Protein AF-0000000069919439 (afdb_homodimer)

Foldseek 3Di:
DPPPPDPPPPDPPVCVVVVVPPVPCPPVCCVPVVVVLVVVLVVVLVVLVVVLVVLVVCVVVVPFKDWDWDDPDPPDTDIDMDRGPQWDWDDPDPPDIDTHGSVRVSVVSVVVSVVSVVVSVVVVVVVVVVVVVVVVVVVVVCVVSVNPDPPPD/DPPPPDPPPPPPPVCVVVVVPPVPCPPVCCVPVVVVLVVVLVVVLVVLVVVLVVLVVCVVVVPFKDWDWDDPDPPDTDIDMDNGPQWDWDDPDPPDIDTHGSVRVSVVSVVVSVVSVVVSVVVVVVVVVVVVVVVVVVVVVCVVSVNPDDPPD

Nearest PDB structures (foldseek):
  2zdi-assembly1_C-2  TM=7.471E-01  e=2.772E-05  Pyrococcus horikoshii
  6nr8-assembly1_5  TM=7.816E-01  e=2.707E-04  Homo sapiens
  1fxk-assembly1_C-2  TM=7.294E-01  e=2.101E-04  Methanothermobacter thermautotrophicus
  7wu7-assembly1_3  TM=5.885E-01  e=9.228E-05  Homo sapiens
  6vy1-assembly1_C  TM=6.924E-01  e=1.697E-03  Methanocaldococcus jannaschii DSM 2661

Structure (mmCIF, N/CA/C/O backbone):
data_AF-0000000069919439-model_v1
#
loop_
_entity.id
_entity.type
_entity.pdbx_description
1 polymer 'Uncharacterized protein'
#
loop_
_atom_site.group_PDB
_atom_site.id
_atom_site.type_symbol
_atom_site.label_atom_id
_atom_site.label_alt_id
_atom_site.label_comp_id
_atom_site.label_asym_id
_atom_site.label_entity_id
_atom_site.label_seq_id
_atom_site.pdbx_PDB_ins_code
_atom_site.Cartn_x
_atom_site.Cartn_y
_atom_site.Cartn_z
_atom_site.occupancy
_atom_site.B_iso_or_equiv
_atom_site.auth_seq_id
_atom_site.auth_comp_id
_atom_site.auth_asym_id
_atom_site.auth_atom_id
_atom_site.pdbx_PDB_model_num
ATOM 1 N N . MET A 1 1 ? -21.625 69.688 -5.125 1 25.48 1 MET A N 1
ATOM 2 C CA . MET A 1 1 ? -20.172 69.812 -5.316 1 25.48 1 MET A CA 1
ATOM 3 C C . MET A 1 1 ? -19.438 69.375 -4.055 1 25.48 1 MET A C 1
ATOM 5 O O . MET A 1 1 ? -19.156 70.188 -3.18 1 25.48 1 MET A O 1
ATOM 9 N N . HIS A 1 2 ? -19.969 68.25 -3.395 1 26.73 2 HIS A N 1
ATOM 10 C CA . HIS A 1 2 ? -19.625 67.688 -2.102 1 26.73 2 HIS A CA 1
ATOM 11 C C . HIS A 1 2 ? -18.172 67.25 -2.07 1 26.73 2 HIS A C 1
ATOM 13 O O . HIS A 1 2 ? -17.703 66.562 -3.006 1 26.73 2 HIS A O 1
ATOM 19 N N . SER A 1 3 ? -17.281 68.062 -1.412 1 24.12 3 SER A N 1
ATOM 20 C C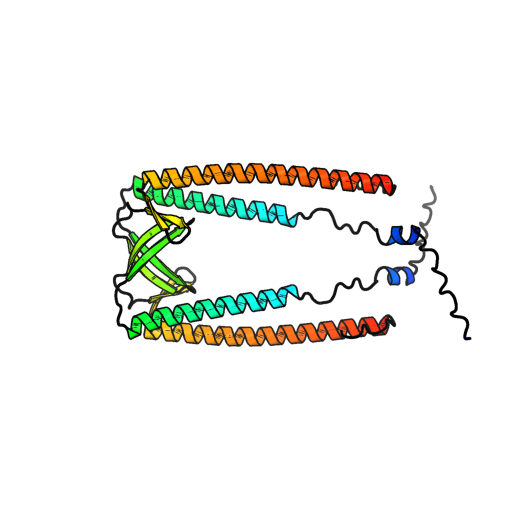A . SER A 1 3 ? -15.844 67.875 -1.26 1 24.12 3 SER A CA 1
ATOM 21 C C . SER A 1 3 ? -15.461 66.5 -0.756 1 24.12 3 SER A C 1
ATOM 23 O O . SER A 1 3 ? -16.062 66 0.196 1 24.12 3 SER A O 1
ATOM 25 N N . CYS A 1 4 ? -15.023 65.562 -1.647 1 26.45 4 CYS A N 1
ATOM 26 C CA . CYS A 1 4 ? -14.5 64.25 -1.452 1 26.45 4 CYS A CA 1
ATOM 27 C C . CYS A 1 4 ? -13.344 64.25 -0.459 1 26.45 4 CYS A C 1
ATOM 29 O O . CYS A 1 4 ? -12.336 64.938 -0.677 1 26.45 4 CYS A O 1
ATOM 31 N N . SER A 1 5 ? -13.688 64.312 0.857 1 24.77 5 SER A N 1
ATOM 32 C CA . SER A 1 5 ? -12.734 64.312 1.965 1 24.77 5 SER A CA 1
ATOM 33 C C . SER A 1 5 ? -11.625 63.281 1.752 1 24.77 5 SER A C 1
ATOM 35 O O . SER A 1 5 ? -11.891 62.156 1.379 1 24.77 5 SER A O 1
ATOM 37 N N . ALA A 1 6 ? -10.398 63.781 1.489 1 25.7 6 ALA A N 1
ATOM 38 C CA . ALA A 1 6 ? -9.117 63.094 1.309 1 25.7 6 ALA A CA 1
ATOM 39 C C . ALA A 1 6 ? -8.812 62.156 2.479 1 25.7 6 ALA A C 1
ATOM 41 O O . ALA A 1 6 ? -8.867 62.594 3.641 1 25.7 6 ALA A O 1
ATOM 42 N N . LEU A 1 7 ? -9.234 60.875 2.455 1 26.89 7 LEU A N 1
ATOM 43 C CA . LEU A 1 7 ? -8.852 59.812 3.375 1 26.89 7 LEU A CA 1
ATOM 44 C C . LEU A 1 7 ? -7.348 59.781 3.604 1 26.89 7 LEU A C 1
ATOM 46 O O . LEU A 1 7 ? -6.57 59.625 2.66 1 26.89 7 LEU A O 1
ATOM 50 N N . THR A 1 8 ? -6.855 60.719 4.457 1 25.86 8 THR A N 1
ATOM 51 C CA . THR A 1 8 ? -5.457 60.812 4.859 1 25.86 8 THR A CA 1
ATOM 52 C C . THR A 1 8 ? -4.91 59.438 5.227 1 25.86 8 THR A C 1
ATOM 54 O O . THR A 1 8 ? -5.582 58.656 5.91 1 25.86 8 THR A O 1
ATOM 57 N N . VAL A 1 9 ? -4.09 58.844 4.391 1 27.14 9 VAL A N 1
ATOM 58 C CA . VAL A 1 9 ? -3.26 57.625 4.496 1 27.14 9 VAL A CA 1
ATOM 59 C C . VAL A 1 9 ? -2.451 57.688 5.789 1 27.14 9 VAL A C 1
ATOM 61 O O . VAL A 1 9 ? -1.648 58.594 5.996 1 27.14 9 VAL A O 1
ATOM 64 N N . SER A 1 10 ? -3.123 57.469 6.949 1 30.94 10 SER A N 1
ATOM 65 C CA . SER A 1 10 ? -2.355 57.312 8.18 1 30.94 10 SER A CA 1
ATOM 66 C C . SER A 1 10 ? -1.045 56.594 7.934 1 30.94 10 SER A C 1
ATOM 68 O O . SER A 1 10 ? -0.971 55.719 7.059 1 30.94 10 SER A O 1
ATOM 70 N N . THR A 1 11 ? 0.033 57.25 8.242 1 33.72 11 THR A N 1
ATOM 71 C CA . THR A 1 11 ? 1.439 56.875 8.227 1 33.72 11 THR A CA 1
ATOM 72 C C . THR A 1 11 ? 1.623 55.469 8.812 1 33.72 11 THR A C 1
ATOM 74 O O . THR A 1 11 ? 1.121 55.188 9.898 1 33.72 11 THR A O 1
ATOM 77 N N . PHE A 1 12 ? 1.699 54.438 7.961 1 31.14 12 PHE A N 1
ATOM 78 C CA . PHE A 1 12 ? 2.146 53.094 8.25 1 31.14 12 PHE A CA 1
ATOM 79 C C . PHE A 1 12 ? 3.377 53.125 9.156 1 31.14 12 PHE A C 1
ATOM 81 O O . PHE A 1 12 ? 4.422 53.656 8.773 1 31.14 12 PHE A O 1
ATOM 88 N N . ASP A 1 13 ? 3.168 53.406 10.477 1 33.91 13 ASP A N 1
ATOM 89 C CA . ASP A 1 13 ? 4.297 53.281 11.391 1 33.91 13 ASP A CA 1
ATOM 90 C C . ASP A 1 13 ? 5.047 51.969 11.148 1 33.91 13 ASP A C 1
ATOM 92 O O . ASP A 1 13 ? 4.453 50.906 11.219 1 33.91 13 ASP A O 1
ATOM 96 N N . PRO A 1 14 ? 6.184 51.969 10.508 1 34.94 14 PRO A N 1
ATOM 97 C CA . PRO A 1 14 ? 7.035 50.812 10.273 1 34.94 14 PRO A CA 1
ATOM 98 C C . PRO A 1 14 ? 7.238 49.969 11.523 1 34.94 14 PRO A C 1
ATOM 100 O O . PRO A 1 14 ? 7.551 48.781 11.422 1 34.94 14 PRO A O 1
ATOM 103 N N . ASN A 1 15 ? 7.266 50.688 12.617 1 37.22 15 ASN A N 1
ATOM 104 C CA . ASN A 1 15 ? 7.59 49.906 13.82 1 37.22 15 ASN A CA 1
ATOM 105 C C . ASN A 1 15 ? 6.508 48.906 14.141 1 37.22 15 ASN A C 1
ATOM 107 O O . ASN A 1 15 ? 6.648 48.094 15.078 1 37.22 15 ASN A O 1
ATOM 111 N N . HIS A 1 16 ? 5.273 49.219 13.75 1 37.78 16 HIS A N 1
ATOM 112 C CA . HIS A 1 16 ? 4.25 48.25 14.109 1 37.78 16 HIS A CA 1
ATOM 113 C C . HIS A 1 16 ? 4.555 46.875 13.492 1 37.78 16 HIS A C 1
ATOM 115 O O . HIS A 1 16 ? 4.02 45.875 13.945 1 37.78 16 HIS A O 1
ATOM 121 N N . PHE A 1 17 ? 5.328 46.969 12.391 1 32.62 17 PHE A N 1
ATOM 122 C CA . PHE A 1 17 ? 5.617 45.656 11.82 1 32.62 17 PHE A CA 1
ATOM 123 C C . PHE A 1 17 ? 6.523 44.844 12.742 1 32.62 17 PHE A C 1
ATOM 125 O O . PHE A 1 17 ? 6.754 43.656 12.516 1 32.62 17 PHE A O 1
ATOM 132 N N . GLN A 1 18 ? 7.285 45.625 13.578 1 34.56 18 GLN A N 1
ATOM 133 C CA . GLN A 1 18 ? 8.242 44.812 14.328 1 34.56 18 GLN A CA 1
ATOM 134 C C . GLN A 1 18 ? 7.52 43.75 15.172 1 34.56 18 GLN A C 1
ATOM 136 O O . GLN A 1 18 ? 8.055 42.688 15.414 1 34.56 18 GLN A O 1
ATOM 141 N N . SER A 1 19 ? 6.441 44.219 15.875 1 35.38 19 SER A N 1
ATOM 142 C CA . SER A 1 19 ? 5.902 43.312 16.875 1 35.38 19 SER A CA 1
ATOM 143 C C . SER A 1 19 ? 5.391 42.031 16.219 1 35.38 19 SER A C 1
ATOM 145 O O . SER A 1 19 ? 5.234 41 16.891 1 35.38 19 SER A O 1
ATOM 147 N N . ILE A 1 20 ? 4.699 42.188 15.094 1 35.75 20 ILE A N 1
ATOM 148 C CA . ILE A 1 20 ? 4.086 40.969 14.602 1 35.75 20 ILE A CA 1
ATOM 149 C C . ILE A 1 20 ? 5.172 39.938 14.273 1 35.75 20 ILE A C 1
ATOM 151 O O . ILE A 1 20 ? 4.883 38.75 14.117 1 35.75 20 ILE A O 1
ATOM 155 N N . ILE A 1 21 ? 6.359 40.594 13.891 1 34.94 21 ILE A N 1
ATOM 156 C CA . ILE A 1 21 ? 7.387 39.625 13.547 1 34.94 21 ILE A CA 1
ATOM 157 C C . ILE A 1 21 ? 7.879 38.906 14.812 1 34.94 21 ILE A C 1
ATOM 159 O O . ILE A 1 21 ? 8.82 39.375 15.461 1 34.94 21 ILE A O 1
ATOM 163 N N . SER A 1 22 ? 7.16 39.125 15.906 1 33.59 22 SER A N 1
ATOM 164 C CA . SER A 1 22 ? 7.777 38.188 16.844 1 33.59 22 SER A CA 1
ATOM 165 C C . SER A 1 22 ? 8.164 36.906 16.172 1 33.59 22 SER A C 1
ATOM 167 O O . SER A 1 22 ? 7.422 36.375 15.328 1 33.59 22 SER A O 1
ATOM 169 N N . PRO A 1 23 ? 9.469 36.719 16.109 1 35.09 23 PRO A N 1
ATOM 170 C CA . PRO A 1 23 ? 9.82 35.375 15.602 1 35.09 23 PRO A CA 1
ATOM 171 C C . PRO A 1 23 ? 8.898 34.281 16.125 1 35.09 23 PRO A C 1
ATOM 173 O O . PRO A 1 23 ? 8.766 34.125 17.344 1 35.09 23 PRO A O 1
ATOM 176 N N . SER A 1 24 ? 7.602 34.344 15.836 1 35.59 24 SER A N 1
ATOM 177 C CA . SER A 1 24 ? 7.039 33 16.109 1 35.59 24 SER A CA 1
ATOM 178 C C . SER A 1 24 ? 8.102 31.922 15.977 1 35.59 24 SER A C 1
ATOM 180 O O . SER A 1 24 ? 8.922 31.953 15.062 1 35.59 24 SER A O 1
ATOM 182 N N . PRO A 1 25 ? 8.602 31.359 17.125 1 34.97 25 PRO A N 1
ATOM 183 C CA . PRO A 1 25 ? 9.383 30.141 16.969 1 34.97 25 PRO A CA 1
ATOM 184 C C . PRO A 1 25 ? 8.938 29.312 15.766 1 34.97 25 PRO A C 1
ATOM 186 O O . PRO A 1 25 ? 8.07 28.438 15.898 1 34.97 25 PRO A O 1
ATOM 189 N N . PHE A 1 26 ? 8.242 29.891 14.859 1 38.88 26 PHE A N 1
ATOM 190 C CA . PHE A 1 26 ? 8.195 29.016 13.695 1 38.88 26 PHE A CA 1
ATOM 191 C C . PHE A 1 26 ? 9.586 28.484 13.352 1 38.88 26 PHE A C 1
ATOM 193 O O . PHE A 1 26 ? 10.391 29.203 12.75 1 38.88 26 PHE A O 1
ATOM 200 N N . ALA A 1 27 ? 10.227 27.891 14.32 1 39.88 27 ALA A N 1
ATOM 201 C CA . ALA A 1 27 ? 11.414 27.062 14.188 1 39.88 27 ALA A CA 1
ATOM 202 C C . ALA A 1 27 ? 11.539 26.5 12.781 1 39.88 27 ALA A C 1
ATOM 204 O O . ALA A 1 27 ? 10.562 26.016 12.203 1 39.88 27 ALA A O 1
ATOM 205 N N . PRO A 1 28 ? 12.438 27 11.961 1 43 28 PRO A N 1
ATOM 206 C CA . PRO A 1 28 ? 12.867 26.391 10.703 1 43 28 PRO A CA 1
ATOM 207 C C . PRO A 1 28 ? 12.727 24.875 10.703 1 43 28 PRO A C 1
ATOM 209 O O . PRO A 1 28 ? 13.297 24.188 9.844 1 43 28 PRO A O 1
ATOM 212 N N . HIS A 1 29 ? 12.523 24.328 11.828 1 44.97 29 HIS A N 1
ATOM 213 C CA . HIS A 1 29 ? 12.531 22.875 11.711 1 44.97 29 HIS A CA 1
ATOM 214 C C . HIS A 1 29 ? 11.453 22.406 10.742 1 44.97 29 HIS A C 1
ATOM 216 O O . HIS A 1 29 ? 10.297 22.219 11.141 1 44.97 29 HIS A O 1
ATOM 222 N N . SER A 1 30 ? 11.242 23.078 9.734 1 49.62 30 SER A N 1
ATOM 223 C CA . SER A 1 30 ? 10.453 22.203 8.875 1 49.62 30 SER A CA 1
ATOM 224 C C . SER A 1 30 ? 10.93 20.75 8.984 1 49.62 30 SER A C 1
ATOM 226 O O . SER A 1 30 ? 11.773 20.312 8.203 1 49.62 30 SER A O 1
ATOM 228 N N . PRO A 1 31 ? 11.43 20.281 10.18 1 53.56 31 PRO A N 1
ATOM 229 C CA . PRO A 1 31 ? 11.977 18.969 10.531 1 53.56 31 PRO A CA 1
ATOM 230 C C . PRO A 1 31 ? 11.141 17.812 9.969 1 53.56 31 PRO A C 1
ATOM 232 O O . PRO A 1 31 ? 11.641 16.688 9.828 1 53.56 31 PRO A O 1
ATOM 235 N N . THR A 1 32 ? 9.953 18.219 9.633 1 64.75 32 THR A N 1
ATOM 236 C CA . THR A 1 32 ? 9.07 17.078 9.477 1 64.75 32 THR A CA 1
ATOM 237 C C . THR A 1 32 ? 9.383 16.312 8.188 1 64.75 32 THR A C 1
ATOM 239 O O . THR A 1 32 ? 9.297 15.086 8.148 1 64.75 32 THR A O 1
ATOM 242 N N . LEU A 1 33 ? 9.969 17.062 7.203 1 69.44 33 LEU A N 1
ATOM 243 C CA . LEU A 1 33 ? 10.164 16.375 5.93 1 69.44 33 LEU A CA 1
ATOM 244 C C . LEU A 1 33 ? 11.359 15.43 6 1 69.44 33 LEU A C 1
ATOM 246 O O . LEU A 1 33 ? 11.312 14.32 5.473 1 69.44 33 LEU A O 1
ATOM 250 N N . SER A 1 34 ? 12.352 15.875 6.82 1 76.94 34 SER A N 1
ATOM 251 C CA . SER A 1 34 ? 13.586 15.094 6.891 1 76.94 34 SER A CA 1
ATOM 252 C C . SER A 1 34 ? 13.344 13.734 7.539 1 76.94 34 SER A C 1
ATOM 254 O O . SER A 1 34 ? 13.766 12.703 7.004 1 76.94 34 SER A O 1
ATOM 256 N N . PRO A 1 35 ? 12.641 13.742 8.578 1 77.44 35 PRO A N 1
ATOM 257 C CA . PRO A 1 35 ? 12.383 12.43 9.188 1 77.44 35 PRO A CA 1
ATOM 258 C C . PRO A 1 35 ? 11.516 11.531 8.312 1 77.44 35 PRO A C 1
ATOM 260 O O . PRO A 1 35 ? 11.766 10.328 8.227 1 77.44 35 PRO A O 1
ATOM 263 N N . LEU A 1 36 ? 10.562 12.164 7.641 1 79.31 36 LEU A N 1
ATOM 264 C CA . LEU A 1 36 ? 9.695 11.391 6.754 1 79.31 36 LEU A CA 1
ATOM 265 C C . LEU A 1 36 ? 10.484 10.828 5.578 1 79.31 36 LEU A C 1
ATOM 267 O O . LEU A 1 36 ? 10.289 9.68 5.184 1 79.31 36 LEU A O 1
ATOM 271 N N . TYR A 1 37 ? 11.398 11.727 5.164 1 83.88 37 TYR A N 1
ATOM 272 C CA . TYR A 1 37 ? 12.25 11.297 4.062 1 83.88 37 TYR A CA 1
ATOM 273 C C . TYR A 1 37 ? 13.141 10.133 4.48 1 83.88 37 TYR A C 1
ATOM 275 O O . TYR A 1 37 ? 13.266 9.148 3.754 1 83.88 37 TYR A O 1
ATOM 283 N N . HIS A 1 38 ? 13.703 10.148 5.703 1 84.75 38 HIS A N 1
ATOM 284 C CA . HIS A 1 38 ? 14.578 9.094 6.207 1 84.75 38 HIS A CA 1
ATOM 285 C C . HIS A 1 38 ? 13.805 7.797 6.422 1 84.75 38 HIS A C 1
ATOM 287 O O . HIS A 1 38 ? 14.297 6.715 6.082 1 84.75 38 HIS A O 1
ATOM 293 N N . MET A 1 39 ? 12.625 7.895 6.855 1 84.75 39 MET A N 1
ATOM 294 C CA . MET A 1 39 ? 11.789 6.719 7.086 1 84.75 39 MET A CA 1
ATOM 295 C C . MET A 1 39 ? 11.414 6.055 5.77 1 84.75 39 MET A C 1
ATOM 297 O O . MET A 1 39 ? 11.492 4.832 5.641 1 84.75 39 MET A O 1
ATOM 301 N N . GLY A 1 40 ? 11.094 6.895 4.824 1 87.06 40 GLY A N 1
ATOM 302 C CA . GLY A 1 40 ? 10.719 6.375 3.518 1 87.06 40 GLY A CA 1
ATOM 303 C C . GLY A 1 40 ? 11.852 5.652 2.814 1 87.06 40 GLY A C 1
ATOM 304 O O . GLY A 1 40 ? 11.648 4.574 2.252 1 87.06 40 GLY A O 1
ATOM 305 N N . THR A 1 41 ? 12.953 6.207 2.965 1 89.19 41 THR A N 1
ATOM 306 C CA . THR A 1 41 ? 14.109 5.617 2.297 1 89.19 41 THR A CA 1
ATOM 307 C C . THR A 1 41 ? 14.516 4.312 2.971 1 89.19 41 THR A C 1
ATOM 309 O O . THR A 1 41 ? 14.883 3.348 2.297 1 89.19 41 THR A O 1
ATOM 312 N N . LYS A 1 42 ? 14.484 4.359 4.246 1 88.62 42 LYS A N 1
ATOM 313 C CA . LYS A 1 42 ? 14.805 3.141 4.984 1 88.62 42 LYS A CA 1
ATOM 314 C C . LYS A 1 42 ? 13.844 2.012 4.625 1 88.62 42 LYS A C 1
ATOM 316 O O . LYS A 1 42 ? 14.266 0.869 4.43 1 88.62 42 LYS A O 1
ATOM 321 N N . SER A 1 43 ? 12.57 2.324 4.52 1 90.75 43 SER A N 1
ATOM 322 C CA . SER A 1 43 ? 11.555 1.339 4.176 1 90.75 43 SER A CA 1
ATOM 323 C C . SER A 1 43 ? 11.805 0.748 2.791 1 90.75 43 SER A C 1
ATOM 325 O O . SER A 1 43 ? 11.703 -0.467 2.602 1 90.75 43 SER A O 1
ATOM 327 N N . LEU A 1 44 ? 12.172 1.562 1.929 1 89.94 44 LEU A N 1
ATOM 328 C CA . LEU A 1 44 ? 12.438 1.122 0.564 1 89.94 44 LEU A CA 1
ATOM 329 C C . LEU A 1 44 ? 13.672 0.224 0.513 1 89.94 44 LEU A C 1
ATOM 331 O O . LEU A 1 44 ? 13.672 -0.794 -0.182 1 89.94 44 LEU A O 1
ATOM 335 N N . LYS A 1 45 ? 14.695 0.542 1.229 1 89.5 45 LYS A N 1
ATOM 336 C CA . LYS A 1 45 ? 15.906 -0.27 1.29 1 89.5 45 LYS A CA 1
ATOM 337 C C . LYS A 1 45 ? 15.617 -1.644 1.889 1 89.5 45 LYS A C 1
ATOM 339 O O . LYS A 1 45 ? 16.094 -2.66 1.38 1 89.5 45 LYS A O 1
ATOM 344 N N . ASN A 1 46 ? 14.781 -1.604 2.924 1 92.31 46 ASN A N 1
ATOM 345 C CA . ASN A 1 46 ? 14.445 -2.863 3.578 1 92.31 46 ASN A CA 1
ATOM 346 C C . ASN A 1 46 ? 13.641 -3.775 2.654 1 92.31 46 ASN A C 1
ATOM 348 O O . ASN A 1 46 ? 13.875 -4.984 2.611 1 92.31 46 ASN A O 1
ATOM 352 N N . LYS A 1 47 ? 12.781 -3.203 1.944 1 93.25 47 LYS A N 1
ATOM 353 C CA . LYS A 1 47 ? 11.961 -3.99 1.026 1 93.25 47 LYS A CA 1
ATOM 354 C C . LYS A 1 47 ? 12.82 -4.637 -0.057 1 93.25 47 LYS A C 1
ATOM 356 O O . LYS A 1 47 ? 12.617 -5.801 -0.404 1 93.25 47 LYS A O 1
ATOM 361 N N . ASN A 1 48 ? 13.742 -3.924 -0.571 1 94.19 48 ASN A N 1
ATOM 362 C CA . ASN A 1 48 ? 14.625 -4.449 -1.607 1 94.19 48 ASN A CA 1
ATOM 363 C C . ASN A 1 48 ? 15.547 -5.535 -1.061 1 94.19 48 ASN A C 1
ATOM 365 O O . ASN A 1 48 ? 15.797 -6.539 -1.728 1 94.19 48 ASN A O 1
ATOM 369 N N . SER A 1 49 ? 15.969 -5.316 0.135 1 94.44 49 SER A N 1
ATOM 370 C CA . SER A 1 49 ? 16.844 -6.305 0.772 1 94.44 49 SER A CA 1
ATOM 371 C C . SER A 1 49 ? 16.094 -7.617 1.011 1 94.44 49 SER A C 1
ATOM 373 O O . SER A 1 49 ? 16.641 -8.695 0.761 1 94.44 49 SER A O 1
ATOM 375 N N . ASP A 1 50 ? 14.883 -7.504 1.52 1 95.5 50 ASP A N 1
ATOM 376 C CA . ASP A 1 50 ? 14.055 -8.688 1.745 1 95.5 50 ASP A CA 1
ATOM 377 C C . ASP A 1 50 ? 13.812 -9.438 0.44 1 95.5 50 ASP A C 1
ATOM 379 O O . ASP A 1 50 ? 13.859 -10.672 0.407 1 95.5 50 ASP A O 1
ATOM 383 N N . LEU A 1 51 ? 13.57 -8.688 -0.544 1 96.94 51 LEU A N 1
ATOM 384 C CA . LEU A 1 51 ? 13.344 -9.273 -1.859 1 96.94 51 LEU A CA 1
ATOM 385 C C . LEU A 1 51 ? 14.578 -10 -2.355 1 96.94 51 LEU A C 1
ATOM 387 O O . LEU A 1 51 ? 14.492 -11.133 -2.846 1 96.94 51 LEU A O 1
ATOM 391 N N . ARG A 1 52 ? 15.695 -9.375 -2.264 1 96.38 52 ARG A N 1
ATOM 392 C CA . ARG A 1 52 ? 16.953 -9.977 -2.668 1 96.38 52 ARG A CA 1
ATOM 393 C C . ARG A 1 52 ? 17.203 -11.297 -1.938 1 96.38 52 ARG A C 1
ATOM 395 O O . ARG A 1 52 ? 17.531 -12.305 -2.562 1 96.38 52 ARG A O 1
ATOM 402 N N . LYS A 1 53 ? 16.969 -11.266 -0.676 1 96.81 53 LYS A N 1
ATOM 403 C CA . LYS A 1 53 ? 17.156 -12.461 0.13 1 96.81 53 LYS A CA 1
ATOM 404 C C . LYS A 1 53 ? 16.219 -13.578 -0.315 1 96.81 53 LYS A C 1
ATOM 406 O O . LYS A 1 53 ? 16.609 -14.742 -0.365 1 96.81 53 LYS A O 1
ATOM 411 N N . SER A 1 54 ? 14.977 -13.195 -0.583 1 96.5 54 SER A N 1
ATOM 412 C CA . SER A 1 54 ? 13.984 -14.172 -1.022 1 96.5 54 SER A CA 1
ATOM 413 C C . SER A 1 54 ? 14.414 -14.852 -2.318 1 96.5 54 SER A C 1
ATOM 415 O O . SER A 1 54 ? 14.344 -16.078 -2.434 1 96.5 54 SER A O 1
ATOM 417 N N . ILE A 1 55 ? 14.922 -14.102 -3.219 1 97.19 55 ILE A N 1
ATOM 418 C CA . ILE A 1 55 ? 15.32 -14.641 -4.516 1 97.19 55 ILE A CA 1
ATOM 419 C C . ILE A 1 55 ? 16.609 -15.453 -4.367 1 97.19 55 ILE A C 1
ATOM 421 O O . ILE A 1 55 ? 16.766 -16.5 -4.98 1 97.19 55 ILE A O 1
ATOM 425 N N . GLU A 1 56 ? 17.469 -14.992 -3.57 1 97.38 56 GLU A N 1
ATOM 426 C CA . GLU A 1 56 ? 18.703 -15.734 -3.279 1 97.38 56 GLU A CA 1
ATOM 427 C C . GLU A 1 56 ? 18.391 -17.109 -2.709 1 97.38 56 GLU A C 1
ATOM 429 O O . GLU A 1 56 ? 19.016 -18.109 -3.082 1 97.38 56 GLU A O 1
ATOM 434 N N . ASN A 1 57 ? 17.406 -17.094 -1.78 1 97.25 57 ASN A N 1
ATOM 435 C CA . ASN A 1 57 ? 17 -18.359 -1.171 1 97.25 57 ASN A CA 1
ATOM 436 C C . ASN A 1 57 ? 16.422 -19.312 -2.207 1 97.25 57 ASN A C 1
ATOM 438 O O . ASN A 1 57 ? 16.719 -20.516 -2.168 1 97.25 57 ASN A O 1
ATOM 442 N N . LEU A 1 58 ? 15.672 -18.797 -3.113 1 97 58 LEU A N 1
ATOM 443 C CA . LEU A 1 58 ? 15.141 -19.641 -4.188 1 97 58 LEU A CA 1
ATOM 444 C C . LEU A 1 58 ? 16.266 -20.234 -5.02 1 97 58 LEU A C 1
ATOM 446 O O . LEU A 1 58 ? 16.266 -21.438 -5.297 1 97 58 LEU A O 1
ATOM 450 N N . GLU A 1 59 ? 17.234 -19.422 -5.363 1 96.56 59 GLU A N 1
ATOM 451 C CA . GLU A 1 59 ? 18.344 -19.844 -6.215 1 96.56 59 GLU A CA 1
ATOM 452 C C . GLU A 1 59 ? 19.25 -20.828 -5.484 1 96.56 59 GLU A C 1
ATOM 454 O O . GLU A 1 59 ? 19.594 -21.891 -6.016 1 96.56 59 GLU A O 1
ATOM 459 N N . LYS A 1 60 ? 19.609 -20.531 -4.289 1 97 60 LYS A N 1
ATOM 460 C CA . LYS A 1 60 ? 20.547 -21.328 -3.506 1 97 60 LYS A CA 1
ATOM 461 C C . LYS A 1 60 ? 19.984 -22.719 -3.227 1 97 60 LYS A C 1
ATOM 463 O O . LYS A 1 60 ? 20.719 -23.703 -3.264 1 97 60 LYS A O 1
ATOM 468 N N . ASN A 1 61 ? 18.656 -22.766 -2.949 1 97.38 61 ASN A N 1
ATOM 469 C CA . ASN A 1 61 ? 18.031 -24.031 -2.572 1 97.38 61 ASN A CA 1
ATOM 470 C C . ASN A 1 61 ? 17.344 -24.703 -3.764 1 97.38 61 ASN A C 1
ATOM 472 O O . ASN A 1 61 ? 16.719 -25.75 -3.619 1 97.38 61 ASN A O 1
ATOM 476 N N . SER A 1 62 ? 17.484 -24.156 -4.887 1 96.06 62 SER A N 1
ATOM 477 C CA . SER A 1 62 ? 16.922 -24.672 -6.133 1 96.06 62 SER A CA 1
ATOM 478 C C . SER A 1 62 ? 15.43 -24.984 -5.977 1 96.06 62 SER A C 1
ATOM 480 O O . SER A 1 62 ? 14.977 -26.062 -6.344 1 96.06 62 SER A O 1
ATOM 482 N N . VAL A 1 63 ? 14.781 -24.078 -5.293 1 96.38 63 VAL A N 1
ATOM 483 C CA . VAL A 1 63 ? 13.336 -24.188 -5.148 1 96.38 63 VAL A CA 1
ATOM 484 C C . VAL A 1 63 ? 12.648 -23.688 -6.418 1 96.38 63 VAL A C 1
ATOM 486 O O . VAL A 1 63 ? 12.594 -22.469 -6.66 1 96.38 63 VAL A O 1
ATOM 489 N N . THR A 1 64 ? 12.031 -24.562 -7.164 1 96.12 64 THR A N 1
ATOM 490 C CA . THR A 1 64 ? 11.555 -24.188 -8.492 1 96.12 64 THR A CA 1
ATOM 491 C C . THR A 1 64 ? 10.039 -24.047 -8.5 1 96.12 64 THR A C 1
ATOM 493 O O . THR A 1 64 ? 9.461 -23.594 -9.492 1 96.12 64 THR A O 1
ATOM 496 N N . SER A 1 65 ? 9.352 -24.406 -7.441 1 95.56 65 SER A N 1
ATOM 497 C CA . SER A 1 65 ? 7.91 -24.234 -7.309 1 95.56 65 SER A CA 1
ATOM 498 C C . SER A 1 65 ? 7.535 -23.797 -5.895 1 95.56 65 SER A C 1
ATOM 500 O O . SER A 1 65 ? 8.273 -24.062 -4.941 1 95.56 65 SER A O 1
ATOM 502 N N . LEU A 1 66 ? 6.512 -22.984 -5.84 1 94.25 66 LEU A N 1
ATOM 503 C CA . LEU A 1 66 ? 6.059 -22.516 -4.531 1 94.25 66 LEU A CA 1
ATOM 504 C C . LEU A 1 66 ? 4.543 -22.359 -4.512 1 94.25 66 LEU A C 1
ATOM 506 O O . LEU A 1 66 ? 3.934 -22.031 -5.531 1 94.25 66 LEU A O 1
ATOM 510 N N . ARG A 1 67 ? 4.078 -22.719 -3.342 1 93.69 67 ARG A N 1
ATOM 511 C CA . ARG A 1 67 ? 2.676 -22.406 -3.07 1 93.69 67 ARG A CA 1
ATOM 512 C C . ARG A 1 67 ? 2.541 -21.109 -2.289 1 93.69 67 ARG A C 1
ATOM 514 O O . ARG A 1 67 ? 3.273 -20.875 -1.324 1 93.69 67 ARG A O 1
ATOM 521 N N . THR A 1 68 ? 1.661 -20.141 -2.785 1 92.62 68 THR A N 1
ATOM 522 C CA . THR A 1 68 ? 1.511 -18.844 -2.123 1 92.62 68 THR A CA 1
ATOM 523 C C . THR A 1 68 ? 0.064 -18.359 -2.197 1 92.62 68 THR A C 1
ATOM 525 O O . THR A 1 68 ? -0.769 -18.984 -2.861 1 92.62 68 THR A O 1
ATOM 528 N N . LEU A 1 69 ? -0.219 -17.328 -1.389 1 91.5 69 LEU A N 1
ATOM 529 C CA . LEU A 1 69 ? -1.521 -16.672 -1.437 1 91.5 69 LEU A CA 1
ATOM 530 C C . LEU A 1 69 ? -1.461 -15.406 -2.277 1 91.5 69 LEU A C 1
ATOM 532 O O . LEU A 1 69 ? -0.565 -14.578 -2.094 1 91.5 69 LEU A O 1
ATOM 536 N N . VAL A 1 70 ? -2.352 -15.367 -3.256 1 93 70 VAL A N 1
ATOM 537 C CA . VAL A 1 70 ? -2.504 -14.164 -4.066 1 93 70 VAL A CA 1
ATOM 538 C C . VAL A 1 70 ? -3.521 -13.227 -3.416 1 93 70 VAL A C 1
ATOM 540 O O . VAL A 1 70 ? -4.629 -13.648 -3.076 1 93 70 VAL A O 1
ATOM 543 N N . ASN A 1 71 ? -3.115 -12.016 -3.27 1 92.5 71 ASN A N 1
ATOM 544 C CA . ASN A 1 71 ? -3.986 -11.016 -2.654 1 92.5 71 ASN A CA 1
ATOM 545 C C . ASN A 1 71 ? -4.969 -10.438 -3.666 1 92.5 71 ASN A C 1
ATOM 547 O O . ASN A 1 71 ? -4.562 -9.859 -4.676 1 92.5 71 ASN A O 1
ATOM 551 N N . LEU A 1 72 ? -6.246 -10.586 -3.377 1 91.69 72 LEU A N 1
ATOM 552 C CA . LEU A 1 72 ? -7.285 -10.062 -4.254 1 91.69 72 LEU A CA 1
ATOM 553 C C . LEU A 1 72 ? -7.695 -8.656 -3.83 1 91.69 72 LEU A C 1
ATOM 555 O O . LEU A 1 72 ? -8.406 -7.965 -4.562 1 91.69 72 LEU A O 1
ATOM 559 N N . GLY A 1 73 ? -7.23 -8.352 -2.623 1 90.69 73 GLY A N 1
ATOM 560 C CA . GLY A 1 73 ? -7.664 -7.105 -2.014 1 90.69 73 GLY A CA 1
ATOM 561 C C . GLY A 1 73 ? -8.492 -7.309 -0.759 1 90.69 73 GLY A C 1
ATOM 562 O O . GLY A 1 73 ? -9.125 -8.352 -0.587 1 90.69 73 GLY A O 1
ATOM 563 N N . SER A 1 74 ? -8.359 -6.281 0.163 1 91.88 74 SER A N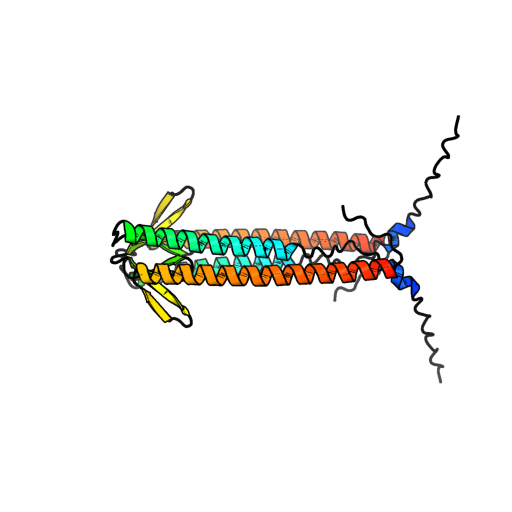 1
ATOM 564 C CA . SER A 1 74 ? -9.234 -6.215 1.332 1 91.88 74 SER A CA 1
ATOM 565 C C . SER A 1 74 ? -9.125 -7.484 2.17 1 91.88 74 SER A C 1
ATOM 567 O O . SER A 1 74 ? -10.141 -8.055 2.572 1 91.88 74 SER A O 1
ATOM 569 N N . GLU A 1 75 ? -7.883 -8.086 2.346 1 92.25 75 GLU A N 1
ATOM 570 C CA . GLU A 1 75 ? -7.574 -9.242 3.188 1 92.25 75 GLU A CA 1
ATOM 571 C C . GLU A 1 75 ? -8.211 -10.516 2.635 1 92.25 75 GLU A C 1
ATOM 573 O O . GLU A 1 75 ? -8.516 -11.438 3.391 1 92.25 75 GLU A O 1
ATOM 578 N N . VAL A 1 76 ? -8.539 -10.469 1.409 1 94.81 76 VAL A N 1
ATOM 579 C CA . VAL A 1 76 ? -9.078 -11.641 0.714 1 94.81 76 VAL A CA 1
ATOM 580 C C . VAL A 1 76 ? -8.008 -12.227 -0.206 1 94.81 76 VAL A C 1
ATOM 582 O O . VAL A 1 76 ? -7.336 -11.492 -0.934 1 94.81 76 VAL A O 1
ATOM 585 N N . TYR A 1 77 ? -7.898 -13.57 -0.161 1 95.81 77 TYR A N 1
ATOM 586 C CA . TYR A 1 77 ? -6.812 -14.242 -0.862 1 95.81 77 TYR A CA 1
ATOM 587 C C . TYR A 1 77 ? -7.32 -15.477 -1.599 1 95.81 77 TYR A C 1
ATOM 589 O O . TYR A 1 77 ? -8.406 -15.984 -1.303 1 95.81 77 TYR A O 1
ATOM 597 N N . MET A 1 78 ? -6.516 -15.82 -2.613 1 96 78 MET A N 1
ATOM 598 C CA . MET A 1 78 ? -6.652 -17.141 -3.227 1 96 78 MET A CA 1
ATOM 599 C C . MET A 1 78 ? -5.332 -17.891 -3.18 1 96 78 MET A C 1
ATOM 601 O O . MET A 1 78 ? -4.258 -17.297 -3.24 1 96 78 MET A O 1
ATOM 605 N N . GLN A 1 79 ? -5.492 -19.172 -3.033 1 95.06 79 GLN A N 1
ATOM 606 C CA . GLN A 1 79 ? -4.297 -20 -3.088 1 95.06 79 GLN A CA 1
ATOM 607 C C . GLN A 1 79 ? -3.783 -20.141 -4.52 1 95.06 79 GLN A C 1
ATOM 609 O O . GLN A 1 79 ? -4.562 -20.359 -5.449 1 95.06 79 GLN A O 1
ATOM 614 N N . ALA A 1 80 ? -2.457 -19.922 -4.668 1 96 80 ALA A N 1
ATOM 615 C CA . ALA A 1 80 ? -1.853 -20.016 -5.996 1 96 80 ALA A CA 1
ATOM 616 C C . ALA A 1 80 ? -0.567 -20.828 -5.957 1 96 80 ALA A C 1
ATOM 618 O O . ALA A 1 80 ? 0.067 -20.953 -4.906 1 96 80 ALA A O 1
ATOM 619 N N . ASP A 1 81 ? -0.296 -21.469 -7.141 1 96.5 81 ASP A N 1
ATOM 620 C CA . ASP A 1 81 ? 0.955 -22.188 -7.355 1 96.5 81 ASP A CA 1
ATOM 621 C C . ASP A 1 81 ? 1.843 -21.469 -8.367 1 96.5 81 ASP A C 1
ATOM 623 O O . ASP A 1 81 ? 1.357 -20.984 -9.391 1 96.5 81 ASP A O 1
ATOM 627 N N . VAL A 1 82 ? 3.07 -21.344 -7.953 1 96.62 82 VAL A N 1
ATOM 628 C CA . VAL A 1 82 ? 4.082 -20.891 -8.898 1 96.62 82 VAL A CA 1
ATOM 629 C C . VAL A 1 82 ? 4.812 -22.094 -9.492 1 96.62 82 VAL A C 1
ATOM 631 O O . VAL A 1 82 ? 5.668 -22.688 -8.844 1 96.62 82 VAL A O 1
ATOM 634 N N . PRO A 1 83 ? 4.492 -22.391 -10.688 1 94.62 83 PRO A N 1
ATOM 635 C CA . PRO A 1 83 ? 5.043 -23.625 -11.258 1 94.62 83 PRO A CA 1
ATOM 636 C C . PRO A 1 83 ? 6.52 -23.5 -11.609 1 94.62 83 PRO A C 1
ATOM 638 O O . PRO A 1 83 ? 7.223 -24.516 -11.719 1 94.62 83 PRO A O 1
ATOM 641 N N . ASP A 1 84 ? 7.035 -22.297 -11.883 1 95.88 84 ASP A N 1
ATOM 642 C CA . ASP A 1 84 ? 8.438 -22.078 -12.227 1 95.88 84 ASP A CA 1
ATOM 643 C C . ASP A 1 84 ? 8.945 -20.766 -11.625 1 95.88 84 ASP A C 1
ATOM 645 O O . ASP A 1 84 ? 8.758 -19.703 -12.195 1 95.88 84 ASP A O 1
ATOM 649 N N . THR A 1 85 ? 9.68 -20.906 -10.516 1 96.5 85 THR A N 1
ATOM 650 C CA . THR A 1 85 ? 10.188 -19.734 -9.805 1 96.5 85 THR A CA 1
ATOM 651 C C . THR A 1 85 ? 11.414 -19.156 -10.516 1 96.5 85 THR A C 1
ATOM 653 O O . THR A 1 85 ? 11.875 -18.078 -10.172 1 96.5 85 THR A O 1
ATOM 656 N N . ARG A 1 86 ? 11.953 -19.875 -11.547 1 96 86 ARG A N 1
ATOM 657 C CA . ARG A 1 86 ? 13.148 -19.422 -12.25 1 96 86 ARG A CA 1
ATOM 658 C C . ARG A 1 86 ? 12.836 -18.266 -13.195 1 96 86 ARG A C 1
ATOM 660 O O . ARG A 1 86 ? 13.742 -17.594 -13.688 1 96 86 ARG A O 1
ATOM 667 N N . ARG A 1 87 ? 11.578 -18.078 -13.367 1 96.31 87 ARG A N 1
ATOM 668 C CA . ARG A 1 87 ? 11.109 -17 -14.219 1 96.31 87 ARG A CA 1
ATOM 669 C C . ARG A 1 87 ? 10.57 -15.836 -13.391 1 96.31 87 ARG A C 1
ATOM 671 O O . ARG A 1 87 ? 9.469 -15.922 -12.844 1 96.31 87 ARG A O 1
ATOM 678 N N . ILE A 1 88 ? 11.367 -14.773 -13.359 1 96.88 88 ILE A N 1
ATOM 679 C CA . ILE A 1 88 ? 11.055 -13.578 -12.586 1 96.88 88 ILE A CA 1
ATOM 680 C C . ILE A 1 88 ? 10.688 -12.43 -13.531 1 96.88 88 ILE A C 1
ATOM 682 O O . ILE A 1 88 ? 11.383 -12.188 -14.516 1 96.88 88 ILE A O 1
ATOM 686 N N . PHE A 1 89 ? 9.586 -11.789 -13.203 1 96.62 89 PHE A N 1
ATOM 687 C CA . PHE A 1 89 ? 9.125 -10.695 -14.055 1 96.62 89 PHE A CA 1
ATOM 688 C C . PHE A 1 89 ? 9.305 -9.352 -13.352 1 96.62 89 PHE A C 1
ATOM 690 O O . PHE A 1 89 ? 8.914 -9.195 -12.195 1 96.62 89 PHE A O 1
ATOM 697 N N . VAL A 1 90 ? 9.883 -8.445 -14.062 1 96.69 90 VAL A N 1
ATOM 698 C CA . VAL A 1 90 ? 10.078 -7.102 -13.539 1 96.69 90 VAL A CA 1
ATOM 699 C C . VAL A 1 90 ? 9.234 -6.109 -14.336 1 96.69 90 VAL A C 1
ATOM 701 O O . VAL A 1 90 ? 9.281 -6.098 -15.57 1 96.69 90 VAL A O 1
ATOM 704 N N . ASP A 1 91 ? 8.445 -5.297 -13.547 1 95.56 91 ASP A N 1
ATOM 705 C CA . ASP A 1 91 ? 7.629 -4.266 -14.172 1 95.56 91 ASP A CA 1
ATOM 706 C C . ASP A 1 91 ? 8.477 -3.049 -14.547 1 95.56 91 ASP A C 1
ATOM 708 O O . ASP A 1 91 ? 9.008 -2.363 -13.672 1 95.56 91 ASP A O 1
ATOM 712 N N . VAL A 1 92 ? 8.531 -2.764 -15.875 1 92.12 92 VAL A N 1
ATOM 713 C CA . VAL A 1 92 ? 9.367 -1.653 -16.312 1 92.12 92 VAL A CA 1
ATOM 714 C C . VAL A 1 92 ? 8.5 -0.452 -16.672 1 92.12 92 VAL A C 1
ATOM 716 O O . VAL A 1 92 ? 9.008 0.605 -17.047 1 92.12 92 VAL A O 1
ATOM 719 N N . GLY A 1 93 ? 7.199 -0.649 -16.609 1 88.81 93 GLY A N 1
ATOM 720 C CA . GLY A 1 93 ? 6.281 0.443 -16.875 1 88.81 93 GLY A CA 1
ATOM 721 C C . GLY A 1 93 ? 5.496 0.259 -18.172 1 88.81 93 GLY A C 1
ATOM 722 O O . GLY A 1 93 ? 5.891 -0.521 -19.031 1 88.81 93 GLY A O 1
ATOM 723 N N . LEU A 1 94 ? 4.254 0.962 -18.328 1 90.38 94 LEU A N 1
ATOM 724 C CA . LEU A 1 94 ? 3.398 1.032 -19.516 1 90.38 94 LEU A CA 1
ATOM 725 C C . LEU A 1 94 ? 2.807 -0.335 -19.844 1 90.38 94 LEU A C 1
ATOM 727 O O . LEU A 1 94 ? 2.518 -0.631 -21 1 90.38 94 LEU A O 1
ATOM 731 N N . GLY A 1 95 ? 2.873 -1.293 -18.797 1 86.38 95 GLY A N 1
ATOM 732 C CA . GLY A 1 95 ? 2.258 -2.602 -18.953 1 86.38 95 GLY A CA 1
ATOM 733 C C . GLY A 1 95 ? 3.221 -3.656 -19.469 1 86.38 95 GLY A C 1
ATOM 734 O O . GLY A 1 95 ? 2.814 -4.781 -19.766 1 86.38 95 GLY A O 1
ATOM 735 N N . PHE A 1 96 ? 4.48 -3.186 -19.531 1 91.81 96 PHE A N 1
ATOM 736 C CA . PHE A 1 96 ? 5.477 -4.125 -20.031 1 91.81 96 PHE A CA 1
ATOM 737 C C . PHE A 1 96 ? 6.262 -4.738 -18.875 1 91.81 96 PHE A C 1
ATOM 739 O O . PHE A 1 96 ? 6.582 -4.047 -17.891 1 91.81 96 PHE A O 1
ATOM 746 N N . HIS A 1 97 ? 6.512 -6.043 -18.953 1 95.06 97 HIS A N 1
ATOM 747 C CA . HIS A 1 97 ? 7.328 -6.785 -18 1 95.06 97 HIS A CA 1
ATOM 748 C C . HIS A 1 97 ? 8.516 -7.445 -18.688 1 95.06 97 HIS A C 1
ATOM 750 O O . HIS A 1 97 ? 8.391 -7.945 -19.812 1 95.06 97 HIS A O 1
ATOM 756 N N . VAL A 1 98 ? 9.695 -7.418 -18.047 1 96.56 98 VAL A N 1
ATOM 757 C CA . VAL A 1 98 ? 10.883 -8.117 -18.531 1 96.56 98 VAL A CA 1
ATOM 758 C C . VAL A 1 98 ? 11.102 -9.383 -17.703 1 96.56 98 VAL A C 1
ATOM 760 O O . VAL A 1 98 ? 10.992 -9.359 -16.484 1 96.56 98 VAL A O 1
ATOM 763 N N . GLU A 1 99 ? 11.359 -10.445 -18.422 1 97.06 99 GLU A N 1
ATOM 764 C CA . GLU A 1 99 ? 11.609 -11.719 -17.75 1 97.06 99 GLU A CA 1
ATOM 765 C C . GLU A 1 99 ? 13.094 -11.875 -17.406 1 97.06 99 GLU A C 1
ATOM 767 O O . GLU A 1 99 ? 13.953 -11.664 -18.266 1 97.06 99 GLU A O 1
ATOM 772 N N . PHE A 1 100 ? 13.336 -12.242 -16.188 1 97.69 100 PHE A N 1
ATOM 773 C CA . PHE A 1 100 ? 14.688 -12.477 -15.695 1 97.69 100 PHE A CA 1
ATOM 774 C C . PHE A 1 100 ? 14.82 -13.883 -15.133 1 97.69 100 PHE A C 1
ATOM 776 O O . PHE A 1 100 ? 13.836 -14.461 -14.664 1 97.69 100 PHE A O 1
ATOM 783 N N . THR A 1 101 ? 16.016 -14.43 -15.219 1 97.12 101 THR A N 1
ATOM 784 C CA . THR A 1 101 ? 16.391 -15.562 -14.383 1 97.12 101 THR A CA 1
ATOM 785 C C . THR A 1 101 ? 16.688 -15.109 -12.953 1 97.12 101 THR A C 1
ATOM 787 O O . THR A 1 101 ? 16.672 -13.914 -12.664 1 97.12 101 THR A O 1
ATOM 790 N N . TRP A 1 102 ? 16.922 -16.062 -12.07 1 97.62 102 TRP A N 1
ATOM 791 C CA . TRP A 1 102 ? 17.266 -15.727 -10.695 1 97.62 102 TRP A CA 1
ATOM 792 C C . TRP A 1 102 ? 18.469 -14.797 -10.648 1 97.62 102 TRP A C 1
ATOM 794 O O . TRP A 1 102 ? 18.422 -13.727 -10.023 1 97.62 102 TRP A O 1
ATOM 804 N N . SER A 1 103 ? 19.578 -15.117 -11.391 1 97.25 103 SER A N 1
ATOM 805 C CA . SER A 1 103 ? 20.812 -14.352 -11.352 1 97.25 103 SER A CA 1
ATOM 806 C C . SER A 1 103 ? 20.625 -12.961 -11.938 1 97.25 103 SER A C 1
ATOM 808 O O . SER A 1 103 ? 21.125 -11.977 -11.398 1 97.25 103 SER A O 1
ATOM 810 N N . GLU A 1 104 ? 19.906 -12.898 -12.984 1 97.25 104 GLU A N 1
ATOM 811 C CA . GLU A 1 104 ? 19.625 -11.609 -13.602 1 97.25 104 GLU A CA 1
ATOM 812 C C . GLU A 1 104 ? 18.812 -10.711 -12.672 1 97.25 104 GLU A C 1
ATOM 814 O O . GLU A 1 104 ? 19.094 -9.516 -12.562 1 97.25 104 GLU A O 1
ATOM 819 N N . ALA A 1 105 ? 17.797 -11.328 -12.07 1 97.5 105 ALA A N 1
ATOM 820 C CA . ALA A 1 105 ? 16.953 -10.586 -11.141 1 97.5 105 ALA A CA 1
ATOM 821 C C . ALA A 1 105 ? 17.766 -10.07 -9.953 1 97.5 105 ALA A C 1
ATOM 823 O O . ALA A 1 105 ? 17.594 -8.922 -9.531 1 97.5 105 ALA A O 1
ATOM 824 N N . LEU A 1 106 ? 18.656 -10.891 -9.445 1 97.44 106 LEU A N 1
ATOM 825 C CA . LEU A 1 106 ? 19.5 -10.492 -8.328 1 97.44 106 LEU A CA 1
ATOM 826 C C . LEU A 1 106 ? 20.406 -9.32 -8.719 1 97.44 106 LEU A C 1
ATOM 828 O O . LEU A 1 106 ? 20.531 -8.359 -7.961 1 97.44 106 LEU A O 1
ATOM 832 N N . ASN A 1 107 ? 20.938 -9.383 -9.914 1 97.31 107 ASN A N 1
ATOM 833 C CA . ASN A 1 107 ? 21.766 -8.297 -10.406 1 97.31 107 ASN A CA 1
ATOM 834 C C . ASN A 1 107 ? 20.969 -7.008 -10.578 1 97.31 107 ASN A C 1
ATOM 836 O O . ASN A 1 107 ? 21.453 -5.922 -10.266 1 97.31 107 ASN A O 1
ATOM 840 N N . TYR A 1 108 ? 19.766 -7.203 -11.078 1 96.62 108 TYR A N 1
ATOM 841 C CA . TYR A 1 108 ? 18.875 -6.062 -11.25 1 96.62 108 TYR A CA 1
ATOM 842 C C . TYR A 1 108 ? 18.578 -5.395 -9.914 1 96.62 108 TYR A C 1
ATOM 844 O O . TYR A 1 108 ? 18.641 -4.168 -9.797 1 96.62 108 TYR A O 1
ATOM 852 N N . ILE A 1 109 ? 18.281 -6.137 -8.883 1 96.19 109 ILE A N 1
ATOM 853 C CA . ILE A 1 109 ? 17.922 -5.617 -7.566 1 96.19 109 ILE A CA 1
ATOM 854 C C . ILE A 1 109 ? 19.125 -4.93 -6.934 1 96.19 109 ILE A C 1
ATOM 856 O O . ILE A 1 109 ? 19 -3.861 -6.332 1 96.19 109 ILE A O 1
ATOM 860 N N . ILE A 1 110 ? 20.297 -5.516 -7.109 1 96 110 ILE A N 1
ATOM 861 C CA . ILE A 1 110 ? 21.531 -4.941 -6.57 1 96 110 ILE A CA 1
ATOM 862 C C . ILE A 1 110 ? 21.781 -3.582 -7.215 1 96 110 ILE A C 1
ATOM 864 O O . ILE A 1 110 ? 22.094 -2.607 -6.527 1 96 110 ILE A O 1
ATOM 868 N N . ALA A 1 111 ? 21.625 -3.529 -8.523 1 95.88 111 ALA A N 1
ATOM 869 C CA . ALA A 1 111 ? 21.812 -2.275 -9.25 1 95.88 111 ALA A CA 1
ATOM 870 C C . ALA A 1 111 ? 20.812 -1.221 -8.773 1 95.88 111 ALA A C 1
ATOM 872 O O . ALA A 1 111 ? 21.156 -0.048 -8.625 1 95.88 111 ALA A O 1
ATOM 873 N N . ARG A 1 112 ? 19.625 -1.648 -8.562 1 93.62 112 ARG A N 1
ATOM 874 C CA . ARG A 1 112 ? 18.578 -0.751 -8.086 1 93.62 112 ARG A CA 1
ATOM 875 C C . ARG A 1 112 ? 18.906 -0.23 -6.691 1 93.62 112 ARG A C 1
ATOM 877 O O . ARG A 1 112 ? 18.703 0.952 -6.402 1 93.62 112 ARG A O 1
ATOM 884 N N . GLU A 1 113 ? 19.328 -1.112 -5.879 1 94.12 113 GLU A N 1
ATOM 885 C CA . GLU A 1 113 ? 19.719 -0.727 -4.523 1 94.12 113 GLU A CA 1
ATOM 886 C C . GLU A 1 113 ? 20.844 0.306 -4.543 1 94.12 113 GLU A C 1
ATOM 888 O O . GLU A 1 113 ? 20.828 1.266 -3.771 1 94.12 113 GLU A O 1
ATOM 893 N N . GLU A 1 114 ? 21.781 0.116 -5.395 1 95.19 114 GLU A N 1
ATOM 894 C CA . GLU A 1 114 ? 22.906 1.042 -5.512 1 95.19 114 GLU A CA 1
ATOM 895 C C . GLU A 1 114 ? 22.438 2.41 -6.004 1 95.19 114 GLU A C 1
ATOM 897 O O . GLU A 1 114 ? 22.891 3.441 -5.492 1 95.19 114 GLU A O 1
ATOM 902 N N . LYS A 1 115 ? 21.641 2.359 -6.965 1 94.81 115 LYS A N 1
ATOM 903 C CA . LYS A 1 115 ? 21.094 3.611 -7.488 1 94.81 115 LYS A CA 1
ATOM 904 C C . LYS A 1 115 ? 20.328 4.367 -6.406 1 94.81 115 LYS A C 1
ATOM 906 O O . LYS A 1 115 ? 20.5 5.578 -6.25 1 94.81 115 LYS A O 1
ATOM 911 N N . LEU A 1 116 ? 19.484 3.672 -5.691 1 93.19 116 LEU A N 1
ATOM 912 C CA . LEU A 1 116 ? 18.719 4.27 -4.605 1 93.19 116 LEU A CA 1
ATOM 913 C C . LEU A 1 116 ? 19.641 4.863 -3.545 1 93.19 116 LEU A C 1
ATOM 915 O O . LEU A 1 116 ? 19.391 5.957 -3.039 1 93.19 116 LEU A O 1
ATOM 919 N N . ALA A 1 117 ? 20.672 4.16 -3.223 1 93.31 117 ALA A N 1
ATOM 920 C CA . ALA A 1 117 ? 21.641 4.629 -2.229 1 93.31 117 ALA A CA 1
ATOM 921 C C . ALA A 1 117 ? 22.297 5.93 -2.678 1 93.31 117 ALA A C 1
ATOM 923 O O . ALA A 1 117 ? 22.453 6.859 -1.883 1 93.31 117 ALA A O 1
ATOM 924 N N . ARG A 1 118 ? 22.641 5.973 -3.947 1 94.94 118 ARG A N 1
ATOM 925 C CA . ARG A 1 118 ? 23.25 7.176 -4.5 1 94.94 118 ARG A CA 1
ATOM 926 C C . ARG A 1 118 ? 22.281 8.352 -4.465 1 94.94 118 ARG A C 1
ATOM 928 O O . ARG A 1 118 ? 22.672 9.469 -4.117 1 94.94 118 ARG A O 1
ATOM 935 N N . GLN A 1 119 ? 21.062 8.062 -4.785 1 93.62 119 GLN A N 1
ATOM 936 C CA . GLN A 1 119 ? 20.047 9.109 -4.762 1 93.62 119 GLN A CA 1
ATOM 937 C C . GLN A 1 119 ? 19.812 9.625 -3.348 1 93.62 119 GLN A C 1
ATOM 939 O O . GLN A 1 119 ? 19.688 10.836 -3.137 1 93.62 119 GLN A O 1
ATOM 944 N N . ILE A 1 120 ? 19.766 8.742 -2.406 1 92.44 120 ILE A N 1
ATOM 945 C CA . ILE A 1 120 ? 19.578 9.117 -1.009 1 92.44 120 ILE A CA 1
ATOM 946 C C . ILE A 1 120 ? 20.719 10.023 -0.547 1 92.44 120 ILE A C 1
ATOM 948 O O . ILE A 1 120 ? 20.484 11.039 0.115 1 92.44 120 ILE A O 1
ATOM 952 N N . GLU A 1 121 ? 21.875 9.695 -0.919 1 93.25 121 GLU A N 1
ATOM 953 C CA . GLU A 1 121 ? 23.047 10.508 -0.562 1 93.25 121 GLU A CA 1
ATOM 954 C C . GLU A 1 121 ? 22.938 11.906 -1.164 1 93.25 121 GLU A C 1
ATOM 956 O O . GLU A 1 121 ? 23.203 12.906 -0.485 1 93.25 121 GLU A O 1
ATOM 961 N N . GLU A 1 122 ? 22.594 11.969 -2.354 1 94.56 122 GLU A N 1
ATOM 962 C CA . GLU A 1 122 ? 22.438 13.25 -3.041 1 94.56 122 GLU A CA 1
ATOM 963 C C . GLU A 1 122 ? 21.406 14.125 -2.355 1 94.56 122 GLU A C 1
ATOM 965 O O . GLU A 1 122 ? 21.641 15.305 -2.107 1 94.56 122 GLU A O 1
ATOM 970 N N . TYR A 1 123 ? 20.328 13.477 -2.029 1 91.5 123 TYR A N 1
ATOM 971 C CA . TYR A 1 123 ? 19.25 14.227 -1.38 1 91.5 123 TYR A CA 1
ATOM 972 C C . TYR A 1 123 ? 19.656 14.648 0.027 1 91.5 123 TYR A C 1
ATOM 974 O O . TYR A 1 123 ? 19.312 15.734 0.483 1 91.5 123 TYR A O 1
ATOM 982 N N . THR A 1 124 ? 20.344 13.789 0.708 1 90.94 124 THR A N 1
ATOM 983 C CA . THR A 1 124 ? 20.828 14.125 2.039 1 90.94 124 THR A CA 1
ATOM 984 C C . THR A 1 124 ? 21.734 15.352 1.992 1 90.94 124 THR A C 1
ATOM 986 O O . THR A 1 124 ? 21.641 16.234 2.844 1 90.94 124 THR A O 1
ATOM 989 N N . ARG A 1 125 ? 22.516 15.461 0.974 1 93.62 125 ARG A N 1
ATOM 990 C CA . ARG A 1 125 ? 23.406 16.609 0.792 1 93.62 125 ARG A CA 1
ATOM 991 C C . ARG A 1 125 ? 22.609 17.875 0.49 1 93.62 125 ARG A C 1
ATOM 993 O O . ARG A 1 125 ? 22.906 18.938 1.027 1 93.62 125 ARG A O 1
ATOM 1000 N N . LEU A 1 126 ? 21.656 17.688 -0.321 1 92.38 126 LEU A N 1
ATOM 1001 C CA . LEU A 1 126 ? 20.797 18.828 -0.666 1 92.38 126 LEU A CA 1
ATOM 1002 C C . LEU A 1 126 ? 20.062 19.344 0.562 1 92.38 126 LEU A C 1
ATOM 1004 O O . LEU A 1 126 ? 20.016 20.547 0.798 1 92.38 126 LEU A O 1
ATOM 1008 N N . ILE A 1 127 ? 19.547 18.422 1.314 1 91.44 127 ILE A N 1
ATOM 1009 C CA . ILE A 1 127 ? 18.828 18.781 2.529 1 91.44 127 ILE A CA 1
ATOM 1010 C C . ILE A 1 127 ? 19.766 19.5 3.492 1 91.44 127 ILE A C 1
ATOM 1012 O O . ILE A 1 127 ? 19.391 20.531 4.074 1 91.44 127 ILE A O 1
ATOM 1016 N N . ALA A 1 128 ? 20.953 19 3.691 1 91.69 128 ALA A N 1
ATOM 1017 C CA . ALA A 1 128 ? 21.953 19.625 4.555 1 91.69 128 ALA A CA 1
ATOM 1018 C C . ALA A 1 128 ? 22.266 21.047 4.09 1 91.69 128 ALA A C 1
ATOM 1020 O O . ALA A 1 128 ? 22.359 21.969 4.91 1 91.69 128 ALA A O 1
ATOM 1021 N N . SER A 1 129 ? 22.359 21.219 2.826 1 94.44 129 SER A N 1
ATOM 1022 C CA . SER A 1 129 ? 22.641 22.531 2.256 1 94.44 129 SER A CA 1
ATOM 1023 C C . SER A 1 129 ? 21.5 23.5 2.52 1 94.44 129 SER A C 1
ATOM 1025 O O . SER A 1 129 ? 21.734 24.656 2.9 1 94.44 129 SER A O 1
ATOM 1027 N N . ILE A 1 130 ? 20.375 22.984 2.359 1 91.19 130 ILE A N 1
ATOM 1028 C CA . ILE A 1 130 ? 19.203 23.812 2.58 1 91.19 130 ILE A CA 1
ATOM 1029 C C . ILE A 1 130 ? 19.125 24.234 4.047 1 91.19 130 ILE A C 1
ATOM 1031 O O . ILE A 1 130 ? 18.859 25.391 4.363 1 91.19 130 ILE A O 1
ATOM 1035 N N . LYS A 1 131 ? 19.312 23.312 4.883 1 90.31 131 LYS A N 1
ATOM 1036 C CA . LYS A 1 131 ? 19.312 23.594 6.316 1 90.31 131 LYS A CA 1
ATOM 1037 C C . LYS A 1 131 ? 20.359 24.656 6.664 1 90.31 131 LYS A C 1
ATOM 1039 O O . LYS A 1 131 ? 20.109 25.547 7.465 1 90.31 131 LYS A O 1
ATOM 1044 N N . ALA A 1 132 ? 21.516 24.547 6.078 1 93.12 132 ALA A N 1
ATOM 1045 C CA . ALA A 1 132 ? 22.594 25.516 6.305 1 93.12 132 ALA A CA 1
ATOM 1046 C C . ALA A 1 132 ? 22.188 26.906 5.84 1 93.12 132 ALA A C 1
ATOM 1048 O O . ALA A 1 132 ? 22.453 27.891 6.527 1 93.12 132 ALA A O 1
ATOM 1049 N N . GLN A 1 133 ? 21.562 26.984 4.727 1 93.38 133 GLN A N 1
ATOM 1050 C CA . GLN A 1 133 ? 21.125 28.25 4.188 1 93.38 133 GLN A CA 1
ATOM 1051 C C . GLN A 1 133 ? 20.047 28.891 5.074 1 93.38 133 GLN A C 1
ATOM 1053 O O . GLN A 1 133 ? 20.078 30.094 5.34 1 93.38 133 GLN A O 1
ATOM 1058 N N . ILE A 1 134 ? 19.172 28.031 5.453 1 90.06 134 ILE A N 1
ATOM 1059 C CA . ILE A 1 134 ? 18.109 28.516 6.34 1 90.06 134 ILE A CA 1
ATOM 1060 C C . ILE A 1 134 ? 18.719 29.047 7.629 1 90.06 134 ILE A C 1
ATOM 1062 O O . ILE A 1 134 ? 18.344 30.125 8.102 1 90.06 134 ILE A O 1
ATOM 1066 N N . LYS A 1 135 ? 19.641 28.312 8.172 1 91.44 135 LYS A N 1
ATOM 1067 C CA . LYS A 1 135 ? 20.344 28.75 9.375 1 91.44 135 LYS A CA 1
ATOM 1068 C C . LYS A 1 135 ? 21.031 30.094 9.148 1 91.44 135 LYS A C 1
ATOM 1070 O O . LYS A 1 135 ? 20.969 30.984 10 1 91.44 135 LYS A O 1
ATOM 1075 N N . MET A 1 136 ? 21.641 30.203 8.055 1 93.06 136 MET A N 1
ATOM 1076 C CA . MET A 1 136 ? 22.344 31.422 7.723 1 93.06 136 MET A CA 1
ATOM 1077 C C . MET A 1 136 ? 21.375 32.594 7.652 1 93.06 136 MET A C 1
ATOM 1079 O O . MET A 1 136 ? 21.656 33.688 8.195 1 93.06 136 MET A O 1
ATOM 1083 N N . VAL A 1 137 ? 20.297 32.406 7.02 1 90.75 137 VAL A N 1
ATOM 1084 C CA . VAL A 1 137 ? 19.297 33.469 6.867 1 90.75 137 VAL A CA 1
ATOM 1085 C C . VAL A 1 137 ? 18.719 33.844 8.234 1 90.75 137 VAL A C 1
ATOM 1087 O O . VAL A 1 137 ? 18.578 35 8.547 1 90.75 137 VAL A O 1
ATOM 1090 N N . CYS A 1 138 ? 18.438 32.781 9.008 1 85.75 138 CYS A N 1
ATOM 1091 C CA . CYS A 1 138 ? 17.891 33.031 10.344 1 85.75 138 CYS A CA 1
ATOM 1092 C C . CYS A 1 138 ? 18.859 33.812 11.195 1 85.75 138 CYS A C 1
ATOM 1094 O O . CYS A 1 138 ? 18.469 34.75 11.922 1 85.75 138 CYS A O 1
ATOM 1096 N N . GLU A 1 139 ? 20.141 33.531 11.125 1 88.31 139 GLU A N 1
ATOM 1097 C CA . GLU A 1 139 ? 21.188 34.25 11.836 1 88.31 139 GLU A CA 1
ATOM 1098 C C . GLU A 1 139 ? 21.266 35.688 11.352 1 88.31 139 GLU A C 1
ATOM 1100 O O . GLU A 1 139 ? 21.469 36.625 12.148 1 88.31 139 GLU A O 1
ATOM 1105 N N . GLY A 1 140 ? 21.125 35.906 10.172 1 86.94 140 GLY A N 1
ATOM 1106 C CA . GLY A 1 140 ? 21.109 37.25 9.609 1 86.94 140 GLY A CA 1
ATOM 1107 C C . GLY A 1 140 ? 19.953 38.094 10.117 1 86.94 140 GLY A C 1
ATOM 1108 O O . GLY A 1 140 ? 20.125 39.25 10.484 1 86.94 140 GLY A O 1
ATOM 1109 N N . ILE A 1 141 ? 18.828 37.531 10.109 1 86.56 141 ILE A N 1
ATOM 1110 C CA . ILE A 1 141 ? 17.641 38.188 10.609 1 86.56 141 ILE A CA 1
ATOM 1111 C C . ILE A 1 141 ? 17.812 38.531 12.086 1 86.56 141 ILE A C 1
ATOM 1113 O O . ILE A 1 141 ? 17.484 39.656 12.516 1 86.56 141 ILE A O 1
ATOM 1117 N N . ARG A 1 142 ? 18.344 37.625 12.805 1 84.81 142 ARG A N 1
ATOM 1118 C CA . ARG A 1 142 ? 18.594 37.844 14.227 1 84.81 142 ARG A CA 1
ATOM 1119 C C . ARG A 1 142 ? 19.547 39 14.422 1 84.81 142 ARG A C 1
ATOM 1121 O O . ARG A 1 142 ? 19.344 39.844 15.305 1 84.81 142 ARG A O 1
ATOM 1128 N N . GLU A 1 143 ? 20.562 39.094 13.641 1 87.75 143 GLU A N 1
ATOM 1129 C CA . GLU A 1 143 ? 21.547 40.156 13.703 1 87.75 143 GLU A CA 1
ATOM 1130 C C . GLU A 1 143 ? 20.906 41.5 13.383 1 87.75 143 GLU A C 1
ATOM 1132 O O . GLU A 1 143 ? 21.203 42.5 14.031 1 87.75 143 GLU A O 1
ATOM 1137 N N . LEU A 1 144 ? 20.016 41.5 12.469 1 86.38 144 LEU A N 1
ATOM 1138 C CA . LEU A 1 144 ? 19.344 42.719 12.047 1 86.38 144 LEU A CA 1
ATOM 1139 C C . LEU A 1 144 ? 18.391 43.219 13.133 1 86.38 144 LEU A C 1
ATOM 1141 O O . LEU A 1 144 ? 18.266 44.438 13.352 1 86.38 144 LEU A O 1
ATOM 1145 N N . LEU A 1 145 ? 17.734 42.281 13.688 1 83.44 145 LEU A N 1
ATOM 1146 C CA . LEU A 1 145 ? 16.75 42.625 14.703 1 83.44 145 LEU A CA 1
ATOM 1147 C C . LEU A 1 145 ? 17.406 42.75 16.078 1 83.44 145 LEU A C 1
ATOM 1149 O O . LEU A 1 145 ? 16.734 43.094 17.062 1 83.44 145 LEU A O 1
ATOM 1153 N N . GLN A 1 146 ? 18.688 42.781 16.234 1 77.81 146 GLN A N 1
ATOM 1154 C CA . GLN A 1 146 ? 19.438 42.875 17.484 1 77.81 146 GLN A CA 1
ATOM 1155 C C . GLN A 1 146 ? 18.906 41.875 18.516 1 77.81 146 GLN A C 1
ATOM 1157 O O . GLN A 1 146 ? 18.797 42.219 19.703 1 77.81 146 GLN A O 1
ATOM 1162 N N . LEU A 1 147 ? 18.328 40.906 18.047 1 66.31 147 LEU A N 1
ATOM 1163 C CA . LEU A 1 147 ? 17.844 39.875 18.953 1 66.31 147 LEU A CA 1
ATOM 1164 C C . LEU A 1 147 ? 18.984 38.938 19.375 1 66.31 147 LEU A C 1
ATOM 1166 O O . LEU A 1 147 ? 19.906 38.688 18.594 1 66.31 147 LEU A O 1
ATOM 1170 N N . PRO A 1 148 ? 19.062 38.844 20.828 1 62.06 148 PRO A N 1
ATOM 1171 C CA . PRO A 1 148 ? 20.156 38 21.281 1 62.06 148 PRO A CA 1
ATOM 1172 C C . PRO A 1 148 ? 20.125 36.625 20.609 1 62.06 148 PRO A C 1
ATOM 1174 O O . PRO A 1 148 ? 19.062 36.125 20.234 1 62.06 148 PRO A O 1
ATOM 1177 N N . GLY A 1 149 ? 21.156 36.281 19.984 1 55.69 149 GLY A N 1
ATOM 1178 C CA . GLY A 1 149 ? 21.328 34.969 19.359 1 55.69 149 GLY A CA 1
ATOM 1179 C C . GLY A 1 149 ? 20.812 33.812 20.219 1 55.69 149 GLY A C 1
ATOM 1180 O O . GLY A 1 149 ? 21.031 33.781 21.422 1 55.69 149 GLY A O 1
ATOM 1181 N N . GLU A 1 150 ? 19.672 33.375 19.969 1 51.44 150 GLU A N 1
ATOM 1182 C CA . GLU A 1 150 ? 19.203 32.25 20.766 1 51.44 150 GLU A CA 1
ATOM 1183 C C . GLU A 1 150 ? 20.281 31.156 20.875 1 51.44 150 GLU A C 1
ATOM 1185 O O . GLU A 1 150 ? 20.906 30.797 19.875 1 51.44 150 GLU A O 1
ATOM 1190 N N . GLY A 1 151 ? 21 31.031 21.984 1 41.94 151 GLY A N 1
ATOM 1191 C CA . GLY A 1 151 ? 21.906 29.938 22.281 1 41.94 151 GLY A CA 1
ATOM 1192 C C . GLY A 1 151 ? 21.438 28.594 21.766 1 41.94 151 GLY A C 1
ATOM 1193 O O . GLY A 1 151 ? 20.234 28.312 21.797 1 41.94 151 GLY A O 1
ATOM 1194 N N . SER A 1 152 ? 22.062 28.078 20.672 1 43.22 152 SER A N 1
ATOM 1195 C CA . SER A 1 152 ? 21.969 26.688 20.25 1 43.22 152 SER A CA 1
ATOM 1196 C C . SER A 1 152 ? 21.844 25.766 21.453 1 43.22 152 SER A C 1
ATOM 1198 O O . SER A 1 152 ? 22.766 25.656 22.266 1 43.22 152 SER A O 1
ATOM 1200 N N . TYR A 1 153 ? 20.766 25.672 22.234 1 32.69 153 TYR A N 1
ATOM 1201 C CA . TYR A 1 153 ? 20.781 24.453 23.031 1 32.69 153 TYR A CA 1
ATOM 1202 C C . TYR A 1 153 ? 20.734 23.219 22.125 1 32.69 153 TYR A C 1
ATOM 1204 O O . TYR A 1 153 ? 20.156 23.266 21.047 1 32.69 153 TYR A O 1
ATOM 1212 N N . MET B 1 1 ? 24.656 41.438 54.562 1 24.73 1 MET B N 1
ATOM 1213 C CA . MET B 1 1 ? 23.203 41.5 54.75 1 24.73 1 MET B CA 1
ATOM 1214 C C . MET B 1 1 ? 22.516 42.219 53.594 1 24.73 1 MET B C 1
ATOM 1216 O O . MET B 1 1 ? 22.375 43.438 53.594 1 24.73 1 MET B O 1
ATOM 1220 N N . HIS B 1 2 ? 22.969 41.875 52.344 1 26.14 2 HIS B N 1
ATOM 1221 C CA . HIS B 1 2 ? 22.672 42.469 51.031 1 26.14 2 HIS B CA 1
ATOM 1222 C C . HIS B 1 2 ? 21.188 42.344 50.719 1 26.14 2 HIS B C 1
ATOM 1224 O O . HIS B 1 2 ? 20.594 41.281 50.875 1 26.14 2 HIS B O 1
ATOM 1230 N N . SER B 1 3 ? 20.438 43.469 50.906 1 24.22 3 SER B N 1
ATOM 1231 C CA . SER B 1 3 ? 19 43.625 50.719 1 24.22 3 SER B CA 1
ATOM 1232 C C . SER B 1 3 ? 18.531 43.125 49.375 1 24.22 3 SER B C 1
ATOM 1234 O O . SER B 1 3 ? 19.141 43.438 48.344 1 24.22 3 SER B O 1
ATOM 1236 N N . CYS B 1 4 ? 17.969 41.875 49.281 1 25.83 4 CYS B N 1
ATOM 1237 C CA . CYS B 1 4 ? 17.344 41.156 48.188 1 25.83 4 CYS B CA 1
ATOM 1238 C C . CYS B 1 4 ? 16.234 42.031 47.562 1 25.83 4 CYS B C 1
ATOM 1240 O O . CYS B 1 4 ? 15.289 42.406 48.25 1 25.83 4 CYS B O 1
ATOM 1242 N N . SER B 1 5 ? 16.672 43 46.719 1 24.23 5 SER B N 1
ATOM 1243 C CA . SER B 1 5 ? 15.773 43.906 46 1 24.23 5 SER B CA 1
ATOM 1244 C C . SER B 1 5 ? 14.578 43.156 45.406 1 24.23 5 SER B C 1
ATOM 1246 O O . SER B 1 5 ? 14.734 42.094 44.844 1 24.23 5 SER B O 1
ATOM 1248 N N . ALA B 1 6 ? 13.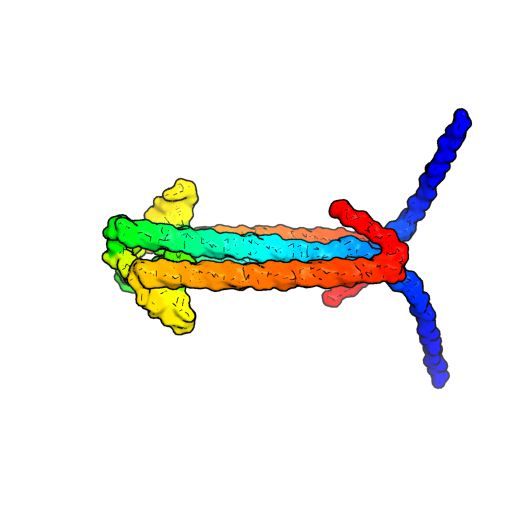375 43.406 46 1 24.03 6 ALA B N 1
ATOM 1249 C CA . ALA B 1 6 ? 12.039 42.938 45.656 1 24.03 6 ALA B CA 1
ATOM 1250 C C . ALA B 1 6 ? 11.727 43.188 44.188 1 24.03 6 ALA B C 1
ATOM 1252 O O . ALA B 1 6 ? 11.836 44.344 43.719 1 24.03 6 ALA B O 1
ATOM 1253 N N . LEU B 1 7 ? 12.133 42.312 43.25 1 26.45 7 LEU B N 1
ATOM 1254 C CA . LEU B 1 7 ? 11.719 42.344 41.844 1 26.45 7 LEU B CA 1
ATOM 1255 C C . LEU B 1 7 ? 10.219 42.562 41.719 1 26.45 7 LEU B C 1
ATOM 1257 O O . LEU B 1 7 ? 9.414 41.781 42.25 1 26.45 7 LEU B O 1
ATOM 1261 N N . THR B 1 8 ? 9.797 43.844 41.875 1 25.88 8 THR B N 1
ATOM 1262 C CA . THR B 1 8 ? 8.414 44.281 41.688 1 25.88 8 THR B CA 1
ATOM 1263 C C . THR B 1 8 ? 7.805 43.656 40.438 1 25.88 8 THR B C 1
ATOM 1265 O O . THR B 1 8 ? 8.469 43.562 39.406 1 25.88 8 THR B O 1
ATOM 1268 N N . VAL B 1 9 ? 6.945 42.688 40.625 1 26.91 9 VAL B N 1
ATOM 1269 C CA . VAL B 1 9 ? 6.047 42.031 39.688 1 26.91 9 VAL B CA 1
ATOM 1270 C C . VAL B 1 9 ? 5.289 43.062 38.844 1 26.91 9 VAL B C 1
ATOM 1272 O O . VAL B 1 9 ? 4.539 43.875 39.406 1 26.91 9 VAL B O 1
ATOM 1275 N N . SER B 1 10 ? 6 43.719 37.875 1 30.75 10 SER B N 1
ATOM 1276 C CA . SER B 1 10 ? 5.258 44.594 36.969 1 30.75 10 SER B CA 1
ATOM 1277 C C . SER B 1 10 ? 3.898 44 36.625 1 30.75 10 SER B C 1
ATOM 1279 O O . SER B 1 10 ? 3.74 42.781 36.594 1 30.75 10 SER B O 1
ATOM 1281 N N . THR B 1 11 ? 2.869 44.75 36.938 1 32.75 11 THR B N 1
ATOM 1282 C CA . THR B 1 11 ? 1.444 44.531 36.688 1 32.75 11 THR B CA 1
ATOM 1283 C C . THR B 1 11 ? 1.206 44.031 35.281 1 32.75 11 THR B C 1
ATOM 1285 O O . THR B 1 11 ? 1.719 44.594 34.312 1 32.75 11 THR B O 1
ATOM 1288 N N . PHE B 1 12 ? 1.054 42.719 35.125 1 30.66 12 PHE B N 1
ATOM 1289 C CA . PHE B 1 12 ? 0.544 42.031 33.938 1 30.66 12 PHE B CA 1
ATOM 1290 C C . PHE B 1 12 ? -0.652 42.781 33.375 1 30.66 12 PHE B C 1
ATOM 1292 O O . PHE B 1 12 ? -1.676 42.938 34.031 1 30.66 12 PHE B O 1
ATOM 1299 N N . ASP B 1 13 ? -0.372 43.938 32.688 1 33.34 13 ASP B N 1
ATOM 1300 C CA . ASP B 1 13 ? -1.481 44.594 32 1 33.34 13 ASP B CA 1
ATOM 1301 C C . ASP B 1 13 ? -2.311 43.562 31.234 1 33.34 13 ASP B C 1
ATOM 1303 O O . ASP B 1 13 ? -1.781 42.812 30.391 1 33.34 13 ASP B O 1
ATOM 1307 N N . PRO B 1 14 ? -3.457 43.125 31.734 1 34.41 14 PRO B N 1
ATOM 1308 C CA . PRO B 1 14 ? -4.375 42.219 31.062 1 34.41 14 PRO B CA 1
ATOM 1309 C C . PRO B 1 14 ? -4.586 42.562 29.578 1 34.41 14 PRO B C 1
ATOM 1311 O O . PRO B 1 14 ? -4.969 41.688 28.797 1 34.41 14 PRO B O 1
ATOM 1314 N N . ASN B 1 15 ? -4.527 43.844 29.359 1 37.12 15 ASN B N 1
ATOM 1315 C CA . ASN B 1 15 ? -4.859 44.188 27.984 1 37.12 15 ASN B CA 1
ATOM 1316 C C . ASN B 1 15 ? -3.828 43.656 27 1 37.12 15 ASN B C 1
ATOM 1318 O O . ASN B 1 15 ? -3.992 43.812 25.781 1 37.12 15 ASN B O 1
ATOM 1322 N N . HIS B 1 16 ? -2.588 43.531 27.484 1 37.44 16 HIS B N 1
ATOM 1323 C CA . HIS B 1 16 ? -1.608 43.062 26.5 1 37.44 16 HIS B CA 1
ATOM 1324 C C . HIS B 1 16 ? -1.994 41.719 25.938 1 37.44 16 HIS B C 1
ATOM 1326 O O . HIS B 1 16 ? -1.504 41.312 24.875 1 37.44 16 HIS B O 1
ATOM 1332 N N . PHE B 1 17 ? -2.795 41 26.766 1 32.62 17 PHE B N 1
ATOM 1333 C CA . PHE B 1 17 ? -3.166 39.688 26.203 1 32.62 17 PHE B CA 1
ATOM 1334 C C . PHE B 1 17 ? -4.09 39.875 25 1 32.62 17 PHE B C 1
ATOM 1336 O O . PHE B 1 17 ? -4.41 38.906 24.312 1 32.62 17 PHE B O 1
ATOM 1343 N N . GLN B 1 18 ? -4.785 41.062 25 1 34.56 18 GLN B N 1
ATOM 1344 C CA . GLN B 1 18 ? -5.754 41.094 23.906 1 34.56 18 GLN B CA 1
ATOM 1345 C C . GLN B 1 18 ? -5.066 40.969 22.547 1 34.56 18 GLN B C 1
ATOM 1347 O O . GLN B 1 18 ? -5.648 40.406 21.609 1 34.56 18 GLN B O 1
ATOM 1352 N N . SER B 1 19 ? -3.939 41.719 22.375 1 35.44 19 SER B N 1
ATOM 1353 C CA . SER B 1 19 ? -3.41 41.781 21.016 1 35.44 19 SER B CA 1
ATOM 1354 C C . SER B 1 19 ? -2.975 40.406 20.516 1 35.44 19 SER B C 1
ATOM 1356 O O . SER B 1 19 ? -2.832 40.188 19.312 1 35.44 19 SER B O 1
ATOM 1358 N N . ILE B 1 20 ? -2.314 39.656 21.422 1 35.69 20 ILE B N 1
ATOM 1359 C CA . ILE B 1 20 ? -1.765 38.438 20.875 1 35.69 20 ILE B CA 1
ATOM 1360 C C . ILE B 1 20 ? -2.898 37.531 20.375 1 35.69 20 ILE B C 1
ATOM 1362 O O . ILE B 1 20 ? -2.664 36.594 19.609 1 35.69 20 ILE B O 1
ATOM 1366 N N . ILE B 1 21 ? -4.07 37.75 21.125 1 34.84 21 ILE B N 1
ATOM 1367 C CA . ILE B 1 21 ? -5.145 36.906 20.656 1 34.84 21 ILE B CA 1
ATOM 1368 C C . ILE B 1 21 ? -5.633 37.375 19.281 1 34.84 21 ILE B C 1
ATOM 1370 O O . ILE B 1 21 ? -6.547 38.188 19.203 1 34.84 21 ILE B O 1
ATOM 1374 N N . SER B 1 22 ? -4.891 38.281 18.688 1 33.59 22 SER B N 1
ATOM 1375 C CA . SER B 1 22 ? -5.512 38.375 17.375 1 33.59 22 SER B CA 1
ATOM 1376 C C . SER B 1 22 ? -5.934 36.969 16.875 1 33.59 22 SER B C 1
ATOM 1378 O O . SER B 1 22 ? -5.188 36 17.031 1 33.59 22 SER B O 1
ATOM 1380 N N . PRO B 1 23 ? -7.234 36.844 16.828 1 34.91 23 PRO B N 1
ATOM 1381 C CA . PRO B 1 23 ? -7.613 35.562 16.203 1 34.91 23 PRO B CA 1
ATOM 1382 C C . PRO B 1 23 ? -6.73 35.188 15.016 1 34.91 23 PRO B C 1
ATOM 1384 O O . PRO B 1 23 ? -6.609 35.969 14.07 1 34.91 23 PRO B O 1
ATOM 1387 N N . SER B 1 24 ? -5.441 34.969 15.211 1 35.22 24 SER B N 1
ATOM 1388 C CA . SER B 1 24 ? -4.938 34.281 14.039 1 35.22 24 SER B CA 1
ATOM 1389 C C . SER B 1 24 ? -6.047 33.469 13.352 1 35.22 24 SER B C 1
ATOM 1391 O O . SER B 1 24 ? -6.863 32.844 14.023 1 35.22 24 SER B O 1
ATOM 1393 N N . PRO B 1 25 ? -6.574 33.969 12.18 1 34.72 25 PRO B N 1
ATOM 1394 C CA . PRO B 1 25 ? -7.43 33.062 11.422 1 34.72 25 PRO B CA 1
ATOM 1395 C C . PRO B 1 25 ? -7.02 31.578 11.586 1 34.72 25 PRO B C 1
ATOM 1397 O O . PRO B 1 25 ? -6.191 31.078 10.828 1 34.72 25 PRO B O 1
ATOM 1400 N N . PHE B 1 26 ? -6.312 31.281 12.602 1 38.69 26 PHE B N 1
ATOM 1401 C CA . PHE B 1 26 ? -6.32 29.828 12.734 1 38.69 26 PHE B CA 1
ATOM 1402 C C . PHE B 1 26 ? -7.734 29.281 12.609 1 38.69 26 PHE B C 1
ATOM 1404 O O . PHE B 1 26 ? -8.523 29.344 13.555 1 38.69 26 PHE B O 1
ATOM 1411 N N . ALA B 1 27 ? -8.383 29.641 11.523 1 39.66 27 ALA B N 1
ATOM 1412 C CA . ALA B 1 27 ? -9.617 29.031 11.023 1 39.66 27 ALA B CA 1
ATOM 1413 C C . ALA B 1 27 ? -9.797 27.609 11.547 1 39.66 27 ALA B C 1
ATOM 1415 O O . ALA B 1 27 ? -8.844 26.828 11.555 1 39.66 27 ALA B O 1
ATOM 1416 N N . PRO B 1 28 ? -10.703 27.375 12.469 1 42.97 28 PRO B N 1
ATOM 1417 C CA . PRO B 1 28 ? -11.195 26.047 12.859 1 42.97 28 PRO B CA 1
ATOM 1418 C C . PRO B 1 28 ? -11.086 25.031 11.734 1 42.97 28 PRO B C 1
ATOM 1420 O O . PRO B 1 28 ? -11.703 23.953 11.805 1 42.97 28 PRO B O 1
ATOM 1423 N N . HIS B 1 29 ? -10.898 25.484 10.578 1 44.75 29 HIS B N 1
ATOM 1424 C CA . HIS B 1 29 ? -10.953 24.438 9.578 1 44.75 29 HIS B CA 1
ATOM 1425 C C . HIS B 1 29 ? -9.891 23.375 9.844 1 44.75 29 HIS B C 1
ATOM 1427 O O . HIS B 1 29 ? -8.742 23.516 9.414 1 44.75 29 HIS B O 1
ATOM 1433 N N . SER B 1 30 ? -9.641 23.078 11.016 1 49.47 30 SER B N 1
ATOM 1434 C CA . SER B 1 30 ? -8.891 21.828 10.906 1 49.47 30 SER B CA 1
ATOM 1435 C C . SER B 1 30 ? -9.43 20.953 9.773 1 49.47 30 SER B C 1
ATOM 1437 O O . SER B 1 30 ? -10.297 20.109 10 1 49.47 30 SER B O 1
ATOM 1439 N N . PRO B 1 31 ? -9.945 21.547 8.609 1 53.5 31 PRO B N 1
ATOM 1440 C CA . PRO B 1 31 ? -10.531 20.953 7.41 1 53.5 31 PRO B CA 1
ATOM 1441 C C . PRO B 1 31 ? -9.758 19.734 6.926 1 53.5 31 PRO B C 1
ATOM 1443 O O . PRO B 1 31 ? -10.297 18.891 6.199 1 53.5 31 PRO B O 1
ATOM 1446 N N . THR B 1 32 ? -8.562 19.688 7.449 1 64.69 32 THR B N 1
ATOM 1447 C CA . THR B 1 32 ? -7.719 18.781 6.688 1 64.69 32 THR B CA 1
ATOM 1448 C C . THR B 1 32 ? -8.086 17.328 6.988 1 64.69 32 THR B C 1
ATOM 1450 O O . THR B 1 32 ? -8.047 16.469 6.098 1 64.69 32 THR B O 1
ATOM 1453 N N . LEU B 1 33 ? -8.648 17.125 8.219 1 69.62 33 LEU B N 1
ATOM 1454 C CA . LEU B 1 33 ? -8.891 15.719 8.555 1 69.62 33 LEU B CA 1
ATOM 1455 C C . LEU B 1 33 ? -10.125 15.188 7.836 1 69.62 33 LEU B C 1
ATOM 1457 O O . LEU B 1 33 ? -10.133 14.055 7.355 1 69.62 33 LEU B O 1
ATOM 1461 N N . SER B 1 34 ? -11.086 16.141 7.645 1 77.12 34 SER B N 1
ATOM 1462 C CA . SER B 1 34 ? -12.344 15.719 7.039 1 77.12 34 SER B CA 1
ATOM 1463 C C . SER B 1 34 ? -12.141 15.281 5.59 1 77.12 34 SER B C 1
ATOM 1465 O O . SER B 1 34 ? -12.617 14.219 5.188 1 77.12 34 SER B O 1
ATOM 1467 N N . PRO B 1 35 ? -11.43 16.031 4.875 1 77.44 35 PRO B N 1
ATOM 1468 C CA . PRO B 1 35 ? -11.211 15.602 3.494 1 77.44 35 PRO B CA 1
ATOM 1469 C C . PRO B 1 35 ? -10.398 14.312 3.398 1 77.44 35 PRO B C 1
ATOM 1471 O O . PRO B 1 35 ? -10.695 13.453 2.564 1 77.44 35 PRO B O 1
ATOM 1474 N N . LEU B 1 36 ? -9.43 14.211 4.293 1 79.19 36 LEU B N 1
ATOM 1475 C CA . LEU B 1 36 ? -8.617 13 4.301 1 79.19 36 LEU B CA 1
ATOM 1476 C C . LEU B 1 36 ? -9.453 11.781 4.68 1 79.19 36 LEU B C 1
ATOM 1478 O O . LEU B 1 36 ? -9.305 10.711 4.086 1 79.19 36 LEU B O 1
ATOM 1482 N N . TYR B 1 37 ? -10.336 12.102 5.641 1 83.75 37 TYR B N 1
ATOM 1483 C CA . TYR B 1 37 ? -11.227 11.031 6.074 1 83.75 37 TYR B CA 1
ATOM 1484 C C . TYR B 1 37 ? -12.156 10.609 4.941 1 83.75 37 TYR B C 1
ATOM 1486 O O . TYR B 1 37 ? -12.336 9.414 4.695 1 83.75 37 TYR B O 1
ATOM 1494 N N . HIS B 1 38 ? -12.68 11.547 4.145 1 84.75 38 HIS B N 1
ATOM 1495 C CA . HIS B 1 38 ? -13.586 11.258 3.037 1 84.75 38 HIS B CA 1
ATOM 1496 C C . HIS B 1 38 ? -12.867 10.516 1.915 1 84.75 38 HIS B C 1
ATOM 1498 O O . HIS B 1 38 ? -13.406 9.57 1.346 1 84.75 38 HIS B O 1
ATOM 1504 N N . MET B 1 39 ? -11.688 10.852 1.681 1 84.69 39 MET B N 1
ATOM 1505 C CA . MET B 1 39 ? -10.898 10.203 0.639 1 84.69 39 MET B CA 1
ATOM 1506 C C . MET B 1 39 ? -10.57 8.758 1.02 1 84.69 39 MET B C 1
ATOM 1508 O O . MET B 1 39 ? -10.711 7.852 0.199 1 84.69 39 MET B O 1
ATOM 1512 N N . GLY B 1 40 ? -10.234 8.609 2.277 1 86.81 40 GLY B N 1
ATOM 1513 C CA . GLY B 1 40 ? -9.914 7.277 2.756 1 86.81 40 GLY B CA 1
ATOM 1514 C C . GLY B 1 40 ? -11.094 6.32 2.711 1 86.81 40 GLY B C 1
ATOM 1515 O O . GLY B 1 40 ? -10.953 5.172 2.287 1 86.81 40 GLY B O 1
ATOM 1516 N N . THR B 1 41 ? -12.164 6.859 3.039 1 89.25 41 THR B N 1
ATOM 1517 C CA . THR B 1 41 ? -13.359 6.023 3.07 1 89.25 41 THR B CA 1
ATOM 1518 C C . THR B 1 41 ? -13.805 5.668 1.655 1 89.25 41 THR B C 1
ATOM 1520 O O . THR B 1 41 ? -14.234 4.543 1.396 1 89.25 41 THR B O 1
ATOM 1523 N N . LYS B 1 42 ? -13.75 6.641 0.845 1 88.88 42 LYS B N 1
ATOM 1524 C CA . LYS B 1 42 ? -14.109 6.391 -0.549 1 88.88 42 LYS B CA 1
ATOM 1525 C C . LYS B 1 42 ? -13.203 5.324 -1.166 1 88.88 42 LYS B C 1
ATOM 1527 O O . LYS B 1 42 ? -13.68 4.438 -1.876 1 88.88 42 LYS B O 1
ATOM 1532 N N . SER B 1 43 ? -11.914 5.406 -0.891 1 90.75 43 SER B N 1
ATOM 1533 C CA . SER B 1 43 ? -10.953 4.445 -1.41 1 90.75 43 SER B CA 1
ATOM 1534 C C . SER B 1 43 ? -11.258 3.033 -0.918 1 90.75 43 SER B C 1
ATOM 1536 O O . SER B 1 43 ? -11.211 2.078 -1.695 1 90.75 43 SER B O 1
ATOM 1538 N N . LEU B 1 44 ? -11.602 2.957 0.266 1 90.12 44 LEU B N 1
ATOM 1539 C CA . LEU B 1 44 ? -11.914 1.661 0.859 1 90.12 44 LEU B CA 1
ATOM 1540 C C . LEU B 1 44 ? -13.18 1.079 0.251 1 90.12 44 LEU B C 1
ATOM 1542 O O . LEU B 1 44 ? -13.25 -0.118 -0.039 1 90.12 44 LEU B O 1
ATOM 1546 N N . LYS B 1 45 ? -14.172 1.857 0.035 1 89.69 45 LYS B N 1
ATOM 1547 C CA . LYS B 1 45 ? -15.422 1.415 -0.583 1 89.69 45 LYS B CA 1
ATOM 1548 C C . LYS B 1 45 ? -15.18 0.928 -2.01 1 89.69 45 LYS B C 1
ATOM 1550 O O . LYS B 1 45 ? -15.719 -0.107 -2.414 1 89.69 45 LYS B O 1
ATOM 1555 N N . ASN B 1 46 ? -14.336 1.68 -2.689 1 92.38 46 ASN B N 1
ATOM 1556 C CA . ASN B 1 46 ? -14.039 1.308 -4.066 1 92.38 46 ASN B CA 1
ATOM 1557 C C . ASN B 1 46 ? -13.297 -0.025 -4.145 1 92.38 46 ASN B C 1
ATOM 1559 O O . ASN B 1 46 ? -13.594 -0.856 -5.004 1 92.38 46 ASN B O 1
ATOM 1563 N N . LYS B 1 47 ? -12.422 -0.196 -3.252 1 93.31 47 LYS B N 1
ATOM 1564 C CA . LYS B 1 47 ? -11.656 -1.44 -3.236 1 93.31 47 LYS B CA 1
ATOM 1565 C C . LYS B 1 47 ? -12.57 -2.639 -2.975 1 93.31 47 LYS B C 1
ATOM 1567 O O . LYS B 1 47 ? -12.422 -3.684 -3.611 1 93.31 47 LYS B O 1
ATOM 1572 N N . ASN B 1 48 ? -13.461 -2.5 -2.088 1 94.25 48 ASN B N 1
ATOM 1573 C CA . ASN B 1 48 ? -14.383 -3.578 -1.763 1 94.25 48 ASN B CA 1
ATOM 1574 C C . ASN B 1 48 ? -15.344 -3.855 -2.914 1 94.25 48 ASN B C 1
ATOM 1576 O O . ASN B 1 48 ? -15.656 -5.012 -3.207 1 94.25 48 ASN B O 1
ATOM 1580 N N . SER B 1 49 ? -15.742 -2.818 -3.545 1 94.5 49 SER B N 1
ATOM 1581 C CA . SER B 1 49 ? -16.641 -2.967 -4.684 1 94.5 49 SER B CA 1
ATOM 1582 C C . SER B 1 49 ? -15.961 -3.701 -5.836 1 94.5 49 SER B C 1
ATOM 1584 O O . SER B 1 49 ? -16.562 -4.582 -6.457 1 94.5 49 SER B O 1
ATOM 1586 N N . ASP B 1 50 ? -14.734 -3.311 -6.121 1 95.5 50 ASP B N 1
ATOM 1587 C CA . ASP B 1 50 ? -13.961 -3.971 -7.168 1 95.5 50 ASP B CA 1
ATOM 1588 C C . ASP B 1 50 ? -13.766 -5.453 -6.859 1 95.5 50 ASP B C 1
ATOM 1590 O O . ASP B 1 50 ? -13.875 -6.301 -7.75 1 95.5 50 ASP B O 1
ATOM 1594 N N . LEU B 1 51 ? -13.516 -5.68 -5.641 1 96.94 51 LEU B N 1
ATOM 1595 C CA . LEU B 1 51 ? -13.336 -7.059 -5.199 1 96.94 51 LEU B CA 1
ATOM 1596 C C . LEU B 1 51 ? -14.617 -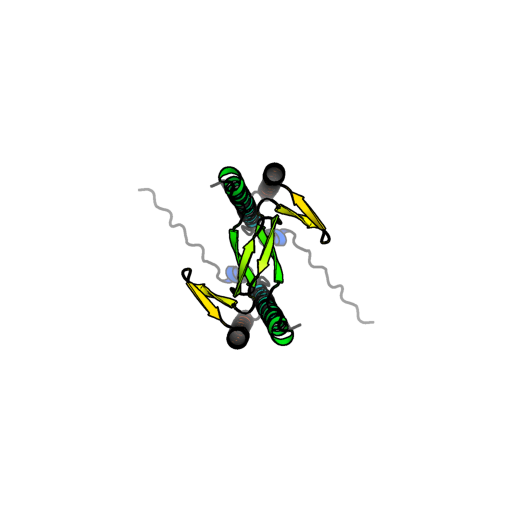7.863 -5.383 1 96.94 51 LEU B C 1
ATOM 1598 O O . LEU B 1 51 ? -14.586 -8.984 -5.895 1 96.94 51 LEU B O 1
ATOM 1602 N N . ARG B 1 52 ? -15.695 -7.324 -4.957 1 96.38 52 ARG B N 1
ATOM 1603 C CA . ARG B 1 52 ? -16.984 -7.973 -5.105 1 96.38 52 ARG B CA 1
ATOM 1604 C C . ARG B 1 52 ? -17.266 -8.305 -6.566 1 96.38 52 ARG B C 1
ATOM 1606 O O . ARG B 1 52 ? -17.672 -9.43 -6.891 1 96.38 52 ARG B O 1
ATOM 1613 N N . LYS B 1 53 ? -17.031 -7.355 -7.402 1 96.81 53 LYS B N 1
ATOM 1614 C CA . LYS B 1 53 ? -17.266 -7.555 -8.828 1 96.81 53 LYS B CA 1
ATOM 1615 C C . LYS B 1 53 ? -16.375 -8.672 -9.375 1 96.81 53 LYS B C 1
ATOM 1617 O O . LYS B 1 53 ? -16.812 -9.469 -10.203 1 96.81 53 LYS B O 1
ATOM 1622 N N . SER B 1 54 ? -15.133 -8.664 -8.938 1 96.5 54 SER B N 1
ATOM 1623 C CA . SER B 1 54 ? -14.188 -9.688 -9.383 1 96.5 54 SER B CA 1
ATOM 1624 C C . SER B 1 54 ? -14.672 -11.086 -9.016 1 96.5 54 SER B C 1
ATOM 1626 O O . SER B 1 54 ? -14.664 -11.992 -9.852 1 96.5 54 SER B O 1
ATOM 1628 N N . ILE B 1 55 ? -15.164 -11.227 -7.84 1 97.25 55 ILE B N 1
ATOM 1629 C CA . ILE B 1 55 ? -15.609 -12.531 -7.363 1 97.25 55 ILE B CA 1
ATOM 1630 C C . ILE B 1 55 ? -16.922 -12.906 -8.039 1 97.25 55 ILE B C 1
ATOM 1632 O O . ILE B 1 55 ? -17.141 -14.062 -8.406 1 97.25 55 ILE B O 1
ATOM 1636 N N . GLU B 1 56 ? -17.75 -11.969 -8.219 1 97.38 56 GLU B N 1
ATOM 1637 C CA . GLU B 1 56 ? -19 -12.195 -8.938 1 97.38 56 GLU B CA 1
ATOM 1638 C C . GLU B 1 56 ? -18.75 -12.711 -10.352 1 97.38 56 GLU B C 1
ATOM 1640 O O . GLU B 1 56 ? -19.422 -13.625 -10.82 1 97.38 56 GLU B O 1
ATOM 1645 N N . ASN B 1 57 ? -17.734 -12.039 -10.977 1 97.25 57 ASN B N 1
ATOM 1646 C CA . ASN B 1 57 ? -17.391 -12.445 -12.328 1 97.25 57 ASN B CA 1
ATOM 1647 C C . ASN B 1 57 ? -16.875 -13.883 -12.367 1 97.25 57 ASN B C 1
ATOM 1649 O O . ASN B 1 57 ? -17.219 -14.641 -13.273 1 97.25 57 ASN B O 1
ATOM 1653 N N . LEU B 1 58 ? -16.125 -14.25 -11.391 1 97 58 LEU B N 1
ATOM 1654 C CA . LEU B 1 58 ? -15.648 -15.625 -11.305 1 97 58 LEU B CA 1
ATOM 1655 C C . LEU B 1 58 ? -16.812 -16.594 -11.172 1 97 58 LEU B C 1
ATOM 1657 O O . LEU B 1 58 ? -16.875 -17.609 -11.883 1 97 58 LEU B O 1
ATOM 1661 N N . GLU B 1 59 ? -17.75 -16.281 -10.32 1 96.56 59 GLU B N 1
ATOM 1662 C CA . GLU B 1 59 ? -18.891 -17.141 -10.047 1 96.56 59 GLU B CA 1
ATOM 1663 C C . GLU B 1 59 ? -19.828 -17.203 -11.242 1 96.56 59 GLU B C 1
ATOM 1665 O O . GLU B 1 59 ? -20.219 -18.297 -11.664 1 96.56 59 GLU B O 1
ATOM 1670 N N . LYS B 1 60 ? -20.156 -16.109 -11.82 1 97 60 LYS B N 1
ATOM 1671 C CA . LYS B 1 60 ? -21.109 -16.016 -12.914 1 97 60 LYS B CA 1
ATOM 1672 C C . LYS B 1 60 ? -20.609 -16.766 -14.148 1 97 60 LYS B C 1
ATOM 1674 O O . LYS B 1 60 ? -21.391 -17.422 -14.844 1 97 60 LYS B O 1
ATOM 1679 N N . ASN B 1 61 ? -19.266 -16.656 -14.398 1 97.38 61 ASN B N 1
ATOM 1680 C CA . ASN B 1 61 ? -18.688 -17.25 -15.602 1 97.38 61 ASN B CA 1
ATOM 1681 C C . ASN B 1 61 ? -18.062 -18.609 -15.305 1 97.38 61 ASN B C 1
ATOM 1683 O O . ASN B 1 61 ? -17.484 -19.234 -16.188 1 97.38 61 ASN B O 1
ATOM 1687 N N . SER B 1 62 ? -18.203 -19.078 -14.148 1 96.12 62 SER B N 1
ATOM 1688 C CA . SER B 1 62 ? -17.688 -20.375 -13.711 1 96.12 62 SER B CA 1
ATOM 1689 C C . SER B 1 62 ? -16.203 -20.531 -14.07 1 96.12 62 SER B C 1
ATOM 1691 O O . SER B 1 62 ? -15.805 -21.547 -14.641 1 96.12 62 SER B O 1
ATOM 1693 N N . VAL B 1 63 ? -15.5 -19.438 -13.859 1 96.31 63 VAL B N 1
ATOM 1694 C CA . VAL B 1 63 ? -14.055 -19.484 -14.07 1 96.31 63 VAL B CA 1
ATOM 1695 C C . VAL B 1 63 ? -13.375 -20.109 -12.859 1 96.31 63 VAL B C 1
ATOM 1697 O O . VAL B 1 63 ? -13.273 -19.5 -11.797 1 96.31 63 VAL B O 1
ATOM 1700 N N . THR B 1 64 ? -12.82 -21.281 -13.023 1 96.12 64 THR B N 1
ATOM 1701 C CA . THR B 1 64 ? -12.352 -22.031 -11.867 1 96.12 64 THR B CA 1
ATOM 1702 C C . THR B 1 64 ? -10.828 -22.016 -11.789 1 96.12 64 THR B C 1
ATOM 1704 O O . THR B 1 64 ? -10.25 -22.469 -10.805 1 96.12 64 THR B O 1
ATOM 1707 N N . SER B 1 65 ? -10.141 -21.5 -12.781 1 95.5 65 SER B N 1
ATOM 1708 C CA . SER B 1 65 ? -8.688 -21.359 -12.773 1 95.5 65 SER B CA 1
ATOM 1709 C C . SER B 1 65 ? -8.266 -20.031 -13.414 1 95.5 65 SER B C 1
ATOM 1711 O O . SER B 1 65 ? -8.984 -19.484 -14.242 1 95.5 65 SER B O 1
ATOM 1713 N N . LEU B 1 66 ? -7.211 -19.484 -12.852 1 94.19 66 LEU B N 1
ATOM 1714 C CA . LEU B 1 66 ? -6.711 -18.234 -13.414 1 94.19 66 LEU B CA 1
ATOM 1715 C C . LEU B 1 66 ? -5.191 -18.172 -13.328 1 94.19 66 LEU B C 1
ATOM 1717 O O . LEU B 1 66 ? -4.598 -18.719 -12.398 1 94.19 66 LEU B O 1
ATOM 1721 N N . ARG B 1 67 ? -4.711 -17.562 -14.383 1 93.69 67 ARG B N 1
ATOM 1722 C CA . ARG B 1 67 ? -3.293 -17.219 -14.367 1 93.69 67 ARG B CA 1
ATOM 1723 C C . ARG B 1 67 ? -3.088 -15.766 -13.922 1 93.69 67 ARG B C 1
ATOM 1725 O O . ARG B 1 67 ? -3.799 -14.867 -14.375 1 93.69 67 ARG B O 1
ATOM 1732 N N . THR B 1 68 ? -2.18 -15.539 -12.883 1 92.56 68 THR B N 1
ATOM 1733 C CA . THR B 1 68 ? -1.962 -14.195 -12.367 1 92.56 68 THR B CA 1
ATOM 1734 C C . THR B 1 68 ? -0.497 -13.992 -11.992 1 92.56 68 THR B C 1
ATOM 1736 O O . THR B 1 68 ? 0.296 -14.938 -12.023 1 92.56 68 THR B O 1
ATOM 1739 N N . LEU B 1 69 ? -0.144 -12.711 -11.781 1 91.5 69 LEU B N 1
ATOM 1740 C CA . LEU B 1 69 ? 1.185 -12.359 -11.289 1 91.5 69 LEU B CA 1
ATOM 1741 C C . LEU B 1 69 ? 1.165 -12.141 -9.781 1 91.5 69 LEU B C 1
ATOM 1743 O O . LEU B 1 69 ? 0.307 -11.422 -9.266 1 91.5 69 LEU B O 1
ATOM 1747 N N . VAL B 1 70 ? 2.059 -12.883 -9.109 1 93.06 70 VAL B N 1
ATOM 1748 C CA . VAL B 1 70 ? 2.248 -12.688 -7.68 1 93.06 70 VAL B CA 1
ATOM 1749 C C . VAL B 1 70 ? 3.32 -11.633 -7.438 1 93.06 70 VAL B C 1
ATOM 1751 O O . VAL B 1 70 ? 4.414 -11.703 -7.996 1 93.06 70 VAL B O 1
ATOM 1754 N N . ASN B 1 71 ? 2.971 -10.68 -6.625 1 92.38 71 ASN B N 1
ATOM 1755 C CA . ASN B 1 71 ? 3.9 -9.602 -6.316 1 92.38 71 ASN B CA 1
ATOM 1756 C C . ASN B 1 71 ? 4.891 -10.008 -5.227 1 92.38 71 ASN B C 1
ATOM 1758 O O . ASN B 1 71 ? 4.488 -10.367 -4.121 1 92.38 71 ASN B O 1
ATOM 1762 N N . LEU B 1 72 ? 6.164 -9.953 -5.559 1 91.62 72 LEU B N 1
ATOM 1763 C CA . LEU B 1 72 ? 7.211 -10.297 -4.605 1 91.62 72 LEU B CA 1
ATOM 1764 C C . LEU B 1 72 ? 7.688 -9.055 -3.852 1 91.62 72 LEU B C 1
ATOM 1766 O O . LEU B 1 72 ? 8.414 -9.172 -2.865 1 91.62 72 LEU B O 1
ATOM 1770 N N . GLY B 1 73 ? 7.262 -7.953 -4.422 1 90.56 73 GLY B N 1
ATOM 1771 C CA . GLY B 1 73 ? 7.758 -6.684 -3.912 1 90.56 73 GLY B CA 1
ATOM 1772 C C . GLY B 1 73 ? 8.594 -5.922 -4.922 1 90.56 73 GLY B C 1
ATOM 1773 O O . GLY B 1 73 ? 9.18 -6.52 -5.828 1 90.56 73 GLY B O 1
ATOM 1774 N N . SER B 1 74 ? 8.531 -4.547 -4.766 1 91.88 74 SER B N 1
ATOM 1775 C CA . SER B 1 74 ? 9.422 -3.674 -5.516 1 91.88 74 SER B CA 1
ATOM 1776 C C . SER B 1 74 ? 9.273 -3.891 -7.02 1 91.88 74 SER B C 1
ATOM 1778 O O . SER B 1 74 ? 10.273 -4.004 -7.734 1 91.88 74 SER B O 1
ATOM 1780 N N . GLU B 1 75 ? 8.016 -4.113 -7.555 1 92.19 75 GLU B N 1
ATOM 1781 C CA . GLU B 1 75 ? 7.668 -4.242 -8.969 1 92.19 75 GLU B CA 1
ATOM 1782 C C . GLU B 1 75 ? 8.234 -5.531 -9.562 1 92.19 75 GLU B C 1
ATOM 1784 O O . GLU B 1 75 ? 8.516 -5.598 -10.758 1 92.19 75 GLU B O 1
ATOM 1789 N N . VAL B 1 76 ? 8.547 -6.414 -8.719 1 94.75 76 VAL B N 1
ATOM 1790 C CA . VAL B 1 76 ? 9.016 -7.734 -9.133 1 94.75 76 VAL B CA 1
ATOM 1791 C C . VAL B 1 76 ? 7.902 -8.766 -8.938 1 94.75 76 VAL B C 1
ATOM 1793 O O . VAL B 1 76 ? 7.246 -8.781 -7.891 1 94.75 76 VAL B O 1
ATOM 1796 N N . TYR B 1 77 ? 7.73 -9.625 -9.961 1 95.81 77 TYR B N 1
ATOM 1797 C CA . TYR B 1 77 ? 6.602 -10.547 -9.977 1 95.81 77 TYR B CA 1
ATOM 1798 C C . TYR B 1 77 ? 7.039 -11.945 -10.406 1 95.81 77 TYR B C 1
ATOM 1800 O O . TYR B 1 77 ? 8.109 -12.109 -11 1 95.81 77 TYR B O 1
ATOM 1808 N N . MET B 1 78 ? 6.203 -12.891 -9.961 1 96 78 MET B N 1
ATOM 1809 C CA . MET B 1 78 ? 6.266 -14.234 -10.531 1 96 78 MET B CA 1
ATOM 1810 C C . MET B 1 78 ? 4.914 -14.648 -11.102 1 96 78 MET B C 1
ATOM 1812 O O . MET B 1 78 ? 3.869 -14.234 -10.594 1 96 78 MET B O 1
ATOM 1816 N N . GLN B 1 79 ? 5.023 -15.406 -12.156 1 95.06 79 GLN B N 1
ATOM 1817 C CA . GLN B 1 79 ? 3.795 -15.953 -12.719 1 95.06 79 GLN B CA 1
ATOM 1818 C C . GLN B 1 79 ? 3.244 -17.078 -11.844 1 95.06 79 GLN B C 1
ATOM 1820 O O . GLN B 1 79 ? 3.996 -17.938 -11.391 1 95.06 79 GLN B O 1
ATOM 1825 N N . ALA B 1 80 ? 1.919 -16.969 -11.555 1 96 80 ALA B N 1
ATOM 1826 C CA . ALA B 1 80 ? 1.284 -17.984 -10.727 1 96 80 ALA B CA 1
ATOM 1827 C C . ALA B 1 80 ? -0.036 -18.453 -11.336 1 96 80 ALA B C 1
ATOM 1829 O O . ALA B 1 80 ? -0.654 -17.719 -12.117 1 96 80 ALA B O 1
ATOM 1830 N N . ASP B 1 81 ? -0.355 -19.734 -11 1 96.5 81 ASP B N 1
ATOM 1831 C CA . ASP B 1 81 ? -1.641 -20.312 -11.367 1 96.5 81 ASP B CA 1
ATOM 1832 C C . ASP B 1 81 ? -2.514 -20.547 -10.141 1 96.5 81 ASP B C 1
ATOM 1834 O O . ASP B 1 81 ? -2.027 -21 -9.102 1 96.5 81 ASP B O 1
ATOM 1838 N N . VAL B 1 82 ? -3.736 -20.109 -10.289 1 96.69 82 VAL B N 1
ATOM 1839 C CA . VAL B 1 82 ? -4.746 -20.469 -9.297 1 96.69 82 VAL B CA 1
ATOM 1840 C C . VAL B 1 82 ? -5.535 -21.688 -9.781 1 96.69 82 VAL B C 1
ATOM 1842 O O . VAL B 1 82 ? -6.406 -21.562 -10.648 1 96.69 82 VAL B O 1
ATOM 1845 N N . PRO B 1 83 ? -5.242 -22.781 -9.219 1 94.62 83 PRO B N 1
ATOM 1846 C CA . PRO B 1 83 ? -5.855 -24 -9.742 1 94.62 83 PRO B CA 1
ATOM 1847 C C . PRO B 1 83 ? -7.336 -24.125 -9.383 1 94.62 83 PRO B C 1
ATOM 18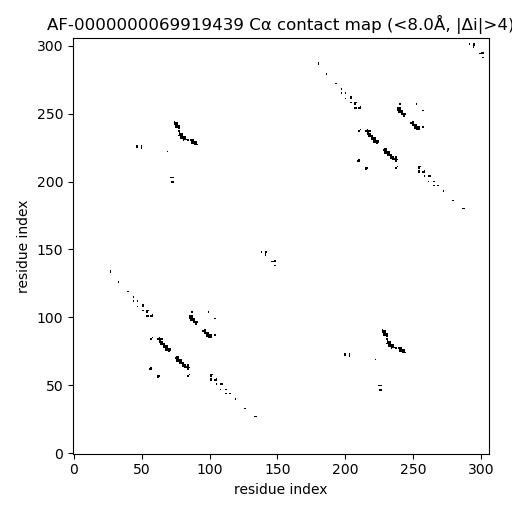49 O O . PRO B 1 83 ? -8.078 -24.844 -10.055 1 94.62 83 PRO B O 1
ATOM 1852 N N . ASP B 1 84 ? -7.793 -23.5 -8.305 1 95.88 84 ASP B N 1
ATOM 1853 C CA . ASP B 1 84 ? -9.188 -23.547 -7.879 1 95.88 84 ASP B CA 1
ATOM 1854 C C . ASP B 1 84 ? -9.633 -22.203 -7.305 1 95.88 84 ASP B C 1
ATOM 1856 O O . ASP B 1 84 ? -9.406 -21.922 -6.125 1 95.88 84 ASP B O 1
ATOM 1860 N N . THR B 1 85 ? -10.359 -21.453 -8.109 1 96.56 85 THR B N 1
ATOM 1861 C CA . THR B 1 85 ? -10.797 -20.109 -7.707 1 96.56 85 THR B CA 1
ATOM 1862 C C . THR B 1 85 ? -12.016 -20.203 -6.785 1 96.56 85 THR B C 1
ATOM 1864 O O . THR B 1 85 ? -12.43 -19.203 -6.199 1 96.56 85 THR B O 1
ATOM 1867 N N . ARG B 1 86 ? -12.609 -21.406 -6.629 1 96.06 86 ARG B N 1
ATOM 1868 C CA . ARG B 1 86 ? -13.797 -21.594 -5.805 1 96.06 86 ARG B CA 1
ATOM 1869 C C . ARG B 1 86 ? -13.453 -21.531 -4.32 1 96.06 86 ARG B C 1
ATOM 1871 O O . ARG B 1 86 ? -14.344 -21.422 -3.475 1 96.06 86 ARG B O 1
ATOM 1878 N N . ARG B 1 87 ? -12.195 -21.578 -4.086 1 96.38 87 ARG B N 1
ATOM 1879 C CA . ARG B 1 87 ? -11.695 -21.5 -2.715 1 96.38 87 ARG B CA 1
ATOM 1880 C C . ARG B 1 87 ? -11.086 -20.141 -2.42 1 96.38 87 ARG B C 1
ATOM 1882 O O . ARG B 1 87 ? -9.977 -19.844 -2.877 1 96.38 87 ARG B O 1
ATOM 1889 N N . ILE B 1 88 ? -11.828 -19.375 -1.632 1 96.88 88 ILE B N 1
ATOM 1890 C CA . ILE B 1 88 ? -11.445 -18.016 -1.267 1 96.88 88 ILE B CA 1
ATOM 1891 C C . ILE B 1 88 ? -11.039 -17.969 0.206 1 96.88 88 ILE B C 1
ATOM 1893 O O . ILE B 1 88 ? -11.742 -18.516 1.062 1 96.88 88 ILE B O 1
ATOM 1897 N N . PHE B 1 89 ? -9.906 -17.344 0.443 1 96.62 89 PHE B N 1
ATOM 1898 C CA . PHE B 1 89 ? -9.414 -17.266 1.813 1 96.62 89 PHE B CA 1
ATOM 1899 C C . PHE B 1 89 ? -9.516 -15.836 2.344 1 96.62 89 PHE B C 1
ATOM 1901 O O . PHE B 1 89 ? -9.094 -14.891 1.679 1 96.62 89 PHE B O 1
ATOM 1908 N N . VAL B 1 90 ? -10.07 -15.734 3.504 1 96.75 90 VAL B N 1
ATOM 1909 C CA . VAL B 1 90 ? -10.195 -14.438 4.16 1 96.75 90 VAL B CA 1
ATOM 1910 C C . VAL B 1 90 ? -9.32 -14.406 5.414 1 96.75 90 VAL B C 1
ATOM 1912 O O . VAL B 1 90 ? -9.391 -15.312 6.25 1 96.75 90 VAL B O 1
ATOM 1915 N N . ASP B 1 91 ? -8.484 -13.32 5.465 1 95.69 91 ASP B N 1
ATOM 1916 C CA . ASP B 1 91 ? -7.637 -13.133 6.637 1 95.69 91 ASP B CA 1
ATOM 1917 C C . ASP B 1 91 ? -8.438 -12.555 7.809 1 95.69 91 ASP B C 1
ATOM 1919 O O . ASP B 1 91 ? -8.922 -11.422 7.738 1 95.69 91 ASP B O 1
ATOM 1923 N N . VAL B 1 92 ? -8.5 -13.344 8.914 1 92.19 92 VAL B N 1
ATOM 1924 C CA . VAL B 1 92 ? -9.305 -12.891 10.039 1 92.19 92 VAL B CA 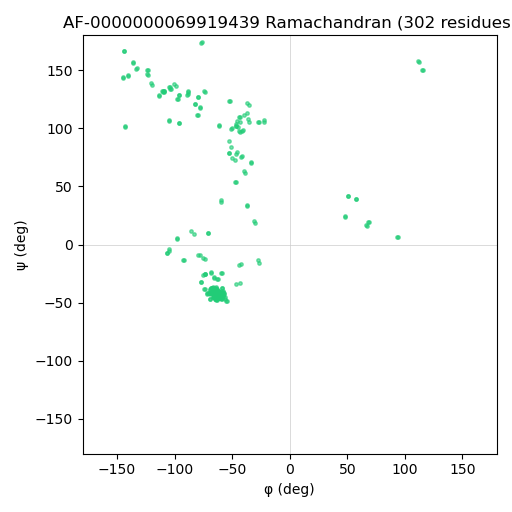1
ATOM 1925 C C . VAL B 1 92 ? -8.391 -12.391 11.156 1 92.19 92 VAL B C 1
ATOM 1927 O O . VAL B 1 92 ? -8.867 -11.938 12.203 1 92.19 92 VAL B O 1
ATOM 1930 N N . GLY B 1 93 ? -7.098 -12.547 10.969 1 88.88 93 GLY B N 1
ATOM 1931 C CA . GLY B 1 93 ? -6.141 -12.062 11.945 1 88.88 93 GLY B CA 1
ATOM 1932 C C . GLY B 1 93 ? -5.395 -13.172 12.656 1 88.88 93 GLY B C 1
ATOM 1933 O O . GLY B 1 93 ? -5.844 -14.32 12.664 1 88.88 93 GLY B O 1
ATOM 1934 N N . LEU B 1 94 ? -4.113 -12.891 13.258 1 90.62 94 LEU B N 1
ATOM 1935 C CA . LEU B 1 94 ? -3.291 -13.766 14.086 1 90.62 94 LEU B CA 1
ATOM 1936 C C . LEU B 1 94 ? -2.766 -14.945 13.273 1 90.62 94 LEU B C 1
ATOM 1938 O O . LEU B 1 94 ? -2.527 -16.031 13.82 1 90.62 94 LEU B O 1
ATOM 1942 N N . GLY B 1 95 ? -2.857 -14.797 11.867 1 86.5 95 GLY B N 1
ATOM 1943 C CA . GLY B 1 95 ? -2.309 -15.812 10.984 1 86.5 95 GLY B CA 1
ATOM 1944 C C . GLY B 1 95 ? -3.33 -16.844 10.562 1 86.5 95 GLY B C 1
ATOM 1945 O O . GLY B 1 95 ? -2.986 -17.844 9.914 1 86.5 95 GLY B O 1
ATOM 1946 N N . PHE B 1 96 ? -4.562 -16.531 10.984 1 91.88 96 PHE B N 1
ATOM 1947 C CA . PHE B 1 96 ? -5.617 -17.469 10.633 1 91.88 96 PHE B CA 1
ATOM 1948 C C . PHE B 1 96 ? -6.395 -16.984 9.414 1 91.88 96 PHE B C 1
ATOM 1950 O O . PHE B 1 96 ? -6.664 -15.789 9.281 1 91.88 96 PHE B O 1
ATOM 1957 N N . HIS B 1 97 ? -6.688 -17.906 8.484 1 95.06 97 HIS B N 1
ATOM 1958 C CA . HIS B 1 97 ? -7.512 -17.672 7.312 1 95.06 97 HIS B CA 1
ATOM 1959 C C . HIS B 1 97 ? -8.742 -18.562 7.301 1 95.06 97 HIS B C 1
ATOM 1961 O O . HIS B 1 97 ? -8.656 -19.734 7.668 1 95.06 97 HIS B O 1
ATOM 1967 N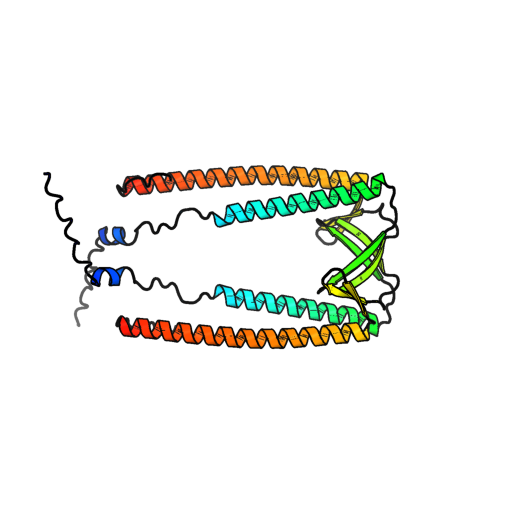 N . VAL B 1 98 ? -9.898 -18.016 6.938 1 96.62 98 VAL B N 1
ATOM 1968 C CA . VAL B 1 98 ? -11.133 -18.797 6.766 1 96.62 98 VAL B CA 1
ATOM 1969 C C . VAL B 1 98 ? -11.398 -19.016 5.281 1 96.62 98 VAL B C 1
ATOM 1971 O O . VAL B 1 98 ? -11.273 -18.094 4.477 1 96.62 98 VAL B O 1
ATOM 1974 N N . GLU B 1 99 ? -11.711 -20.25 4.973 1 97.12 99 GLU B N 1
ATOM 1975 C CA . GLU B 1 99 ? -12.016 -20.578 3.584 1 97.12 99 GLU B CA 1
ATOM 1976 C C . GLU B 1 99 ? -13.492 -20.375 3.275 1 97.12 99 GLU B C 1
ATOM 1978 O O . GLU B 1 99 ? -14.359 -20.828 4.027 1 97.12 99 GLU B O 1
ATOM 1983 N N . PHE B 1 100 ? -13.719 -19.703 2.191 1 97.69 100 PHE B N 1
ATOM 1984 C CA . PHE B 1 100 ? -15.07 -19.422 1.716 1 97.69 100 PHE B CA 1
ATOM 1985 C C . PHE B 1 100 ? -15.258 -19.938 0.293 1 97.69 100 PHE B C 1
ATOM 1987 O O . PHE B 1 100 ? -14.289 -20.016 -0.474 1 97.69 100 PHE B O 1
ATOM 1994 N N . THR B 1 101 ? -16.5 -20.312 -0.017 1 97.12 101 THR B N 1
ATOM 1995 C CA . THR B 1 101 ? -16.906 -20.438 -1.412 1 97.12 101 THR B CA 1
ATOM 1996 C C . THR B 1 101 ? -17.156 -19.062 -2.027 1 97.12 101 THR B C 1
ATOM 1998 O O . THR B 1 101 ? -17.078 -18.047 -1.334 1 97.12 101 THR B O 1
ATOM 2001 N N . TRP B 1 102 ? -17.406 -19.031 -3.336 1 97.62 102 TRP B N 1
ATOM 2002 C CA . TRP B 1 102 ? -17.703 -17.781 -4.004 1 97.62 102 TRP B CA 1
ATOM 2003 C C . TRP B 1 102 ? -18.859 -17.062 -3.316 1 97.62 102 TRP B C 1
ATOM 2005 O O . TRP B 1 102 ? -18.75 -15.898 -2.943 1 97.62 102 TRP B O 1
ATOM 2015 N N . SER B 1 103 ? -20 -17.781 -3.031 1 97.31 103 SER B N 1
ATOM 2016 C CA . SER B 1 103 ? -21.203 -17.188 -2.459 1 97.31 103 SER B CA 1
ATOM 2017 C C . SER B 1 103 ? -20.953 -16.703 -1.034 1 97.31 103 SER B C 1
ATOM 2019 O O . SER B 1 103 ? -21.406 -15.625 -0.655 1 97.31 103 SER B O 1
ATOM 2021 N N . GLU B 1 104 ? -20.266 -17.469 -0.315 1 97.31 104 GLU B N 1
ATOM 2022 C CA . GLU B 1 104 ? -19.938 -17.094 1.056 1 97.31 104 GLU B CA 1
ATOM 2023 C C . GLU B 1 104 ? -19.078 -15.844 1.086 1 97.31 104 GLU B C 1
ATOM 2025 O O . GLU B 1 104 ? -19.281 -14.953 1.91 1 97.31 104 GLU B O 1
ATOM 2030 N N . ALA B 1 105 ? -18.062 -15.844 0.197 1 97.5 105 ALA B N 1
ATOM 2031 C CA . ALA B 1 105 ? -17.172 -14.688 0.114 1 97.5 105 ALA B CA 1
ATOM 2032 C C . ALA B 1 105 ? -17.938 -13.43 -0.279 1 97.5 105 ALA B C 1
ATOM 2034 O O . ALA B 1 105 ? -17.703 -12.359 0.284 1 97.5 105 ALA B O 1
ATOM 2035 N N . LEU B 1 106 ? -18.859 -13.555 -1.211 1 97.44 106 LEU B N 1
ATOM 2036 C CA . LEU B 1 106 ? -19.672 -12.422 -1.645 1 97.44 106 LEU B CA 1
ATOM 2037 C C . LEU B 1 106 ? -20.516 -11.891 -0.497 1 97.44 106 LEU B C 1
ATOM 2039 O O . LEU B 1 106 ? -20.594 -10.68 -0.279 1 97.44 106 LEU B O 1
ATOM 2043 N N . ASN B 1 107 ? -21.062 -12.797 0.273 1 97.31 107 ASN B N 1
ATOM 2044 C CA . ASN B 1 107 ? -21.859 -12.398 1.428 1 97.31 107 ASN B CA 1
ATOM 2045 C C . ASN B 1 107 ? -21 -11.695 2.48 1 97.31 107 ASN B C 1
ATOM 2047 O O . ASN B 1 107 ? -21.438 -10.719 3.088 1 97.31 107 ASN B O 1
ATOM 2051 N N . TYR B 1 108 ? -19.844 -12.25 2.641 1 96.62 108 TYR B N 1
ATOM 2052 C CA . TYR B 1 108 ? -18.906 -11.656 3.586 1 96.62 108 TYR B CA 1
ATOM 2053 C C . TYR B 1 108 ? -18.547 -10.227 3.186 1 96.62 108 TYR B C 1
ATOM 2055 O O . TYR B 1 108 ? -18.562 -9.328 4.023 1 96.62 108 TYR B O 1
ATOM 2063 N N . ILE B 1 109 ? -18.25 -9.977 1.948 1 96.19 109 ILE B N 1
ATOM 2064 C CA . ILE B 1 109 ? -17.844 -8.672 1.443 1 96.19 109 ILE B CA 1
ATOM 2065 C C . ILE B 1 109 ? -19.016 -7.691 1.551 1 96.19 109 ILE B C 1
ATOM 2067 O O . ILE B 1 109 ? -18.828 -6.535 1.942 1 96.19 109 ILE B O 1
ATOM 2071 N N . ILE B 1 110 ? -20.219 -8.164 1.255 1 96.06 110 ILE B N 1
ATOM 2072 C CA . ILE B 1 110 ? -21.406 -7.32 1.342 1 96.06 110 ILE B CA 1
ATOM 2073 C C . ILE B 1 110 ? -21.625 -6.879 2.787 1 96.06 110 ILE B C 1
ATOM 2075 O O . ILE B 1 110 ? -21.859 -5.703 3.055 1 96.06 110 ILE B O 1
ATOM 2079 N N . ALA B 1 111 ? -21.484 -7.816 3.695 1 95.94 111 ALA B N 1
ATOM 2080 C CA . ALA B 1 111 ? -21.625 -7.508 5.113 1 95.94 111 ALA B CA 1
ATOM 2081 C C . ALA B 1 111 ? -20.578 -6.492 5.562 1 95.94 111 ALA B C 1
ATOM 2083 O O . ALA B 1 111 ? -20.875 -5.582 6.336 1 95.94 111 ALA B O 1
ATOM 2084 N N . ARG B 1 112 ? -19.406 -6.68 5.086 1 93.5 112 ARG B N 1
ATOM 2085 C CA . ARG B 1 112 ? -18.312 -5.77 5.414 1 93.5 112 ARG B CA 1
ATOM 2086 C C . ARG B 1 112 ? -18.578 -4.371 4.871 1 93.5 112 ARG B C 1
ATOM 2088 O O . ARG B 1 112 ? -18.328 -3.375 5.551 1 93.5 112 ARG B O 1
ATOM 2095 N N . GLU B 1 113 ? -19.031 -4.348 3.682 1 94.19 113 GLU B N 1
ATOM 2096 C CA . GLU B 1 113 ? -19.375 -3.066 3.066 1 94.19 113 GLU B CA 1
ATOM 2097 C C . GLU B 1 113 ? -20.453 -2.344 3.865 1 94.19 113 GLU B C 1
ATOM 2099 O O . GLU B 1 113 ? -20.391 -1.128 4.059 1 94.19 113 GLU B O 1
ATOM 2104 N N . GLU B 1 114 ? -21.422 -3.053 4.312 1 95.25 114 GLU B N 1
ATOM 2105 C CA . GLU B 1 114 ? -22.516 -2.473 5.102 1 95.25 114 GLU B CA 1
ATOM 2106 C C . GLU B 1 114 ? -22 -1.941 6.438 1 95.25 114 GLU B C 1
ATOM 2108 O O . GLU B 1 114 ? -22.391 -0.852 6.867 1 95.25 114 GLU B O 1
ATOM 2113 N N . LYS B 1 115 ? -21.234 -2.727 7.027 1 94.81 115 LYS B N 1
ATOM 2114 C CA . LYS B 1 115 ? -20.641 -2.299 8.297 1 94.81 115 LYS B CA 1
ATOM 2115 C C . LYS B 1 115 ? -19.828 -1.024 8.117 1 94.81 115 LYS B C 1
ATOM 2117 O O . LYS B 1 115 ? -19.938 -0.091 8.914 1 94.81 115 LYS B O 1
ATOM 2122 N N . LEU B 1 116 ? -19 -0.987 7.102 1 93.12 116 LEU B N 1
ATOM 2123 C CA . LEU B 1 116 ? -18.188 0.186 6.801 1 93.12 116 LEU B CA 1
ATOM 2124 C C . LEU B 1 116 ? -19.062 1.407 6.547 1 93.12 116 LEU B C 1
ATOM 2126 O O . LEU B 1 116 ? -18.75 2.506 7.02 1 93.12 116 LEU B O 1
ATOM 2130 N N . ALA B 1 117 ? -20.125 1.217 5.832 1 93.31 117 ALA B N 1
ATOM 2131 C CA . ALA B 1 117 ? -21.031 2.311 5.531 1 93.31 117 ALA B CA 1
ATOM 2132 C C . ALA B 1 117 ? -21.656 2.877 6.809 1 93.31 117 ALA B C 1
ATOM 2134 O O . ALA B 1 117 ? -21.75 4.098 6.969 1 93.31 117 ALA B O 1
ATOM 2135 N N . ARG B 1 118 ? -22 1.982 7.711 1 95 118 ARG B N 1
ATOM 2136 C CA . ARG B 1 118 ? -22.578 2.402 8.984 1 95 118 ARG B CA 1
ATOM 2137 C C . ARG B 1 118 ? -21.562 3.176 9.812 1 95 118 ARG B C 1
ATOM 2139 O O . ARG B 1 118 ? -21.891 4.199 10.414 1 95 118 ARG B O 1
ATOM 2146 N N . GLN B 1 119 ? -20.359 2.695 9.781 1 93.69 119 GLN B N 1
ATOM 2147 C CA . GLN B 1 119 ? -19.297 3.369 10.523 1 93.69 119 GLN B CA 1
ATOM 2148 C C . GLN B 1 119 ? -19.031 4.758 9.953 1 93.69 119 GLN B C 1
ATOM 2150 O O . GLN B 1 119 ? -18.844 5.715 10.703 1 93.69 119 GLN B O 1
ATOM 2155 N N . ILE B 1 120 ? -19 4.855 8.672 1 92.38 120 ILE B N 1
ATOM 2156 C CA . ILE B 1 120 ? -18.75 6.133 8 1 92.38 120 ILE B CA 1
ATOM 2157 C C . ILE B 1 120 ? -19.844 7.129 8.383 1 92.38 120 ILE B C 1
ATOM 2159 O O . ILE B 1 120 ? -19.547 8.289 8.688 1 92.38 120 ILE B O 1
ATOM 2163 N N . GLU B 1 121 ? -21.031 6.684 8.414 1 93.19 121 GLU B N 1
ATOM 2164 C CA . GLU B 1 121 ? -22.156 7.543 8.797 1 93.19 121 GLU B CA 1
ATOM 2165 C C . GLU B 1 121 ? -22 8.031 10.234 1 93.19 121 GLU B C 1
ATOM 2167 O O . GLU B 1 121 ? -22.219 9.211 10.523 1 93.19 121 GLU B O 1
ATOM 2172 N N . GLU B 1 122 ? -21.672 7.164 11.07 1 94.5 122 GLU B N 1
ATOM 2173 C CA . GLU B 1 122 ? -21.484 7.504 12.477 1 94.5 122 GLU B CA 1
ATOM 2174 C C . GLU B 1 122 ? -20.391 8.555 12.641 1 94.5 122 GLU B C 1
ATOM 2176 O O . GLU B 1 122 ? -20.578 9.547 13.352 1 94.5 122 GLU B O 1
ATOM 2181 N N . TYR B 1 123 ? -19.344 8.312 11.922 1 91.5 123 TYR B N 1
ATOM 2182 C CA . TYR B 1 123 ? -18.234 9.25 12.023 1 91.5 123 TYR B CA 1
ATOM 2183 C C . TYR B 1 123 ? -18.594 10.594 11.398 1 91.5 123 TYR B C 1
ATOM 2185 O O . TYR B 1 123 ? -18.172 11.648 11.891 1 91.5 123 TYR B O 1
ATOM 2193 N N . THR B 1 124 ? -19.297 10.555 10.305 1 91 124 THR B N 1
ATOM 2194 C CA . THR B 1 124 ? -19.734 11.781 9.672 1 91 124 THR B CA 1
ATOM 2195 C C . THR B 1 124 ? -20.594 12.609 10.625 1 91 124 THR B C 1
ATOM 2197 O O . THR B 1 124 ? -20.438 13.828 10.711 1 91 124 THR B O 1
ATOM 2200 N N . ARG B 1 125 ? -21.391 11.961 11.406 1 93.56 125 ARG B N 1
ATOM 2201 C CA . ARG B 1 125 ? -22.234 12.625 12.398 1 93.56 125 ARG B CA 1
ATOM 2202 C C . ARG B 1 125 ? -21.391 13.219 13.523 1 93.56 125 ARG B C 1
ATOM 2204 O O . ARG B 1 125 ? -21.641 14.344 13.961 1 93.56 125 ARG B O 1
ATOM 2211 N N . LEU B 1 126 ? -20.469 12.453 13.914 1 92.5 126 LEU B N 1
ATOM 2212 C CA . LEU B 1 126 ? -19.578 12.922 14.969 1 92.5 126 LEU B CA 1
ATOM 2213 C C . LEU B 1 126 ? -18.781 14.141 14.516 1 92.5 126 LEU B C 1
ATOM 2215 O O . LEU B 1 126 ? -18.672 15.125 15.25 1 92.5 126 LEU B O 1
ATOM 2219 N N . ILE B 1 127 ? -18.297 14.07 13.32 1 91.38 127 ILE B N 1
ATOM 2220 C CA . ILE B 1 127 ? -17.547 15.18 12.758 1 91.38 127 ILE B CA 1
ATOM 2221 C C . ILE B 1 127 ? -18.422 16.422 12.664 1 91.38 127 ILE B C 1
ATOM 2223 O O . ILE B 1 127 ? -18 17.516 13.031 1 91.38 127 ILE B O 1
ATOM 2227 N N . ALA B 1 1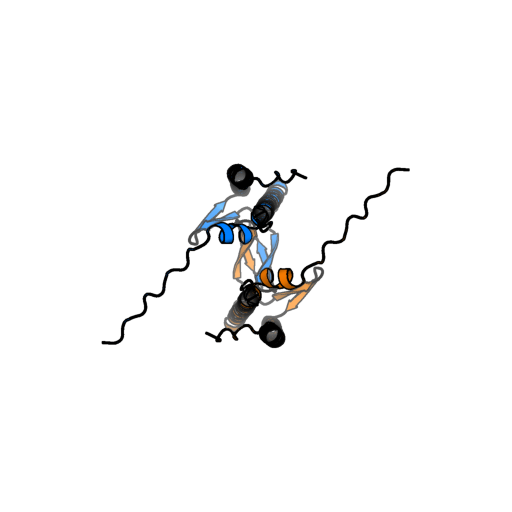28 ? -19.625 16.266 12.18 1 91.62 128 ALA B N 1
ATOM 2228 C CA . ALA B 1 128 ? -20.578 17.375 12.086 1 91.62 128 ALA B CA 1
ATOM 2229 C C . ALA B 1 128 ? -20.844 18 13.461 1 91.62 128 ALA B C 1
ATOM 2231 O O . ALA B 1 128 ? -20.891 19.219 13.594 1 91.62 128 ALA B O 1
ATOM 2232 N N . SER B 1 129 ? -20.953 17.172 14.445 1 94.44 129 SER B N 1
ATOM 2233 C CA . SER B 1 129 ? -21.203 17.641 15.805 1 94.44 129 SER B CA 1
ATOM 2234 C C . SER B 1 129 ? -20.016 18.438 16.328 1 94.44 129 SER B C 1
ATOM 2236 O O . SER B 1 129 ? -20.188 19.5 16.938 1 94.44 129 SER B O 1
ATOM 2238 N N . ILE B 1 130 ? -18.922 17.922 16.031 1 91.44 130 ILE B N 1
ATOM 2239 C CA . ILE B 1 130 ? -17.703 18.594 16.469 1 91.44 130 ILE B CA 1
ATOM 2240 C C . ILE B 1 130 ? -17.578 19.953 15.789 1 91.44 130 ILE B C 1
ATOM 2242 O O . ILE B 1 130 ? -17.266 20.953 16.438 1 91.44 130 ILE B O 1
ATOM 2246 N N . LYS B 1 131 ? -17.781 19.969 14.555 1 90.38 131 LYS B N 1
ATOM 2247 C CA . LYS B 1 131 ? -17.75 21.219 13.805 1 90.38 131 LYS B CA 1
ATOM 2248 C C . LYS B 1 131 ? -18.75 22.234 14.367 1 90.38 131 LYS B C 1
ATOM 2250 O O . LYS B 1 131 ? -18.422 23.422 14.492 1 90.38 131 LYS B O 1
ATOM 2255 N N . ALA B 1 132 ? -19.906 21.781 14.711 1 93.19 132 ALA B N 1
ATOM 2256 C CA . ALA B 1 132 ? -20.938 22.641 15.289 1 93.19 132 ALA B CA 1
ATOM 2257 C C . ALA B 1 132 ? -20.484 23.203 16.625 1 93.19 132 ALA B C 1
ATOM 2259 O O . ALA B 1 132 ? -20.688 24.391 16.906 1 93.19 132 ALA B O 1
ATOM 2260 N N . GLN B 1 133 ? -19.875 22.406 17.406 1 93.31 133 GLN B N 1
ATOM 2261 C CA . GLN B 1 133 ? -19.375 22.828 18.719 1 93.31 133 GLN B CA 1
ATOM 2262 C C . GLN B 1 133 ? -18.266 23.859 18.562 1 93.31 133 GLN B C 1
ATOM 2264 O O . GLN B 1 133 ? -18.25 24.859 19.281 1 93.31 133 GLN B O 1
ATOM 2269 N N . ILE B 1 134 ? -17.422 23.547 17.688 1 90.19 134 ILE B N 1
ATOM 2270 C CA . ILE B 1 134 ? -16.328 24.469 17.422 1 90.19 134 ILE B CA 1
ATOM 2271 C C . ILE B 1 134 ? -16.891 25.812 16.969 1 90.19 134 ILE B C 1
ATOM 2273 O O . ILE B 1 134 ? -16.453 26.859 17.438 1 90.19 134 ILE B O 1
ATOM 2277 N N . LYS B 1 135 ? -17.828 25.766 16.078 1 91.44 135 LYS B N 1
ATOM 2278 C CA . LYS B 1 135 ? -18.484 26.984 15.602 1 91.44 135 LYS B CA 1
ATOM 2279 C C . LYS B 1 135 ? -19.125 27.75 16.766 1 91.44 135 LYS B C 1
ATOM 2281 O O . LYS B 1 135 ? -18.984 28.969 16.859 1 91.44 135 LYS B O 1
ATOM 2286 N N . MET B 1 136 ? -19.75 27.031 17.594 1 92.94 136 MET B N 1
ATOM 2287 C CA . MET B 1 136 ? -20.406 27.625 18.75 1 92.94 136 MET B CA 1
ATOM 2288 C C . MET B 1 136 ? -19.375 28.328 19.656 1 92.94 136 MET B C 1
ATOM 2290 O O . MET B 1 136 ? -19.609 29.453 20.078 1 92.94 136 MET B O 1
ATOM 2294 N N . VAL B 1 137 ? -18.312 27.672 19.891 1 90.81 137 VAL B N 1
ATOM 2295 C CA . VAL B 1 137 ? -17.266 28.219 20.766 1 90.81 137 VAL B CA 1
ATOM 2296 C C . VAL B 1 137 ? -16.656 29.453 20.109 1 90.81 137 VAL B C 1
ATOM 2298 O O . VAL B 1 137 ? -16.453 30.469 20.781 1 90.81 137 VAL B O 1
ATOM 2301 N N . CYS B 1 138 ? -16.391 29.312 18.812 1 85.69 138 CYS B N 1
ATOM 2302 C CA . CYS B 1 138 ? -15.805 30.438 18.094 1 85.69 138 CYS B CA 1
ATOM 2303 C C . CYS B 1 138 ? -16.734 31.656 18.125 1 85.69 138 CYS B C 1
ATOM 2305 O O . CYS B 1 138 ? -16.281 32.781 18.312 1 85.69 138 CYS B O 1
ATOM 2307 N N . GLU B 1 139 ? -18.031 31.453 17.969 1 88.5 139 GLU B N 1
ATOM 2308 C CA . GLU B 1 139 ? -19.016 32.531 18.062 1 88.5 139 GLU B CA 1
ATOM 2309 C C . GLU B 1 139 ? -19.062 33.125 19.453 1 88.5 139 GLU B C 1
ATOM 2311 O O . GLU B 1 139 ? -19.203 34.344 19.609 1 88.5 139 GLU B O 1
ATOM 2316 N N . GLY B 1 140 ? -18.922 32.406 20.406 1 87.19 140 GLY B N 1
ATOM 2317 C CA . GLY B 1 140 ? -18.859 32.875 21.781 1 87.19 140 GLY B CA 1
ATOM 2318 C C . GLY B 1 140 ? -17.656 33.75 22.047 1 87.19 140 GLY B C 1
ATOM 2319 O O . GLY B 1 140 ? -17.781 34.812 22.672 1 87.19 140 GLY B O 1
ATOM 2320 N N . ILE B 1 141 ? -16.578 33.312 21.609 1 86.5 141 ILE B N 1
ATOM 2321 C CA . ILE B 1 141 ? -15.344 34.094 21.75 1 86.5 141 ILE B CA 1
ATOM 2322 C C . ILE B 1 141 ? -15.477 35.438 21.031 1 86.5 141 ILE B C 1
ATOM 2324 O O . ILE B 1 141 ? -15.086 36.469 21.562 1 86.5 141 ILE B O 1
ATOM 2328 N N . ARG B 1 142 ? -16.016 35.375 19.844 1 84.69 142 ARG B N 1
ATOM 2329 C CA . ARG B 1 142 ? -16.234 36.562 19.078 1 84.69 142 ARG B CA 1
ATOM 2330 C C . ARG B 1 142 ? -17.125 37.562 19.828 1 84.69 142 ARG B C 1
ATOM 2332 O O . ARG B 1 142 ? -16.859 38.75 19.844 1 84.69 142 ARG B O 1
ATOM 2339 N N . GLU B 1 143 ? -18.156 37.062 20.422 1 88 143 GLU B N 1
ATOM 2340 C CA . GLU B 1 143 ? -19.094 37.875 21.188 1 88 143 GLU B CA 1
ATOM 2341 C C . GLU B 1 143 ? -18.406 38.5 22.391 1 88 143 GLU B C 1
ATOM 2343 O O . GLU B 1 143 ? -18.641 39.656 22.703 1 88 143 GLU B O 1
ATOM 2348 N N . LEU B 1 144 ? -17.531 37.781 22.984 1 86.38 144 LEU B N 1
ATOM 2349 C CA . LEU B 1 144 ? -16.812 38.281 24.156 1 86.38 144 LEU B CA 1
ATOM 2350 C C . LEU B 1 144 ? -15.828 39.375 23.781 1 86.38 144 LEU B C 1
ATOM 2352 O O . LEU B 1 144 ? -15.648 40.312 24.531 1 86.38 144 LEU B O 1
ATOM 2356 N N . LEU B 1 145 ? -15.195 39.094 22.703 1 83.31 145 LEU B N 1
ATOM 2357 C CA . LEU B 1 145 ? -14.18 40.031 22.266 1 83.31 145 LEU B CA 1
ATOM 2358 C C . LEU B 1 145 ? -14.797 41.188 21.469 1 83.31 145 LEU B C 1
ATOM 2360 O O . LEU B 1 145 ? -14.102 42.094 21.047 1 83.31 145 LEU B O 1
ATOM 2364 N N . GLN B 1 146 ? -16.078 41.375 21.375 1 77.62 146 GLN B N 1
ATOM 2365 C CA . GLN B 1 146 ? -16.797 42.375 20.625 1 77.62 146 GLN B CA 1
ATOM 2366 C C . GLN B 1 146 ? -16.297 42.469 19.188 1 77.62 146 GLN B C 1
ATOM 2368 O O . GLN B 1 146 ? -16.125 43.562 18.641 1 77.62 146 GLN B O 1
ATOM 2373 N N . LEU B 1 147 ? -15.766 41.438 18.766 1 66 147 LEU B N 1
ATOM 2374 C CA . LEU B 1 147 ? -15.312 41.406 17.391 1 66 147 LEU B CA 1
ATOM 2375 C C . LEU B 1 147 ? -16.484 41.156 16.438 1 66 147 LEU B C 1
ATOM 2377 O O . LEU B 1 147 ? -17.438 40.438 16.797 1 66 147 LEU B O 1
ATOM 2381 N N . PRO B 1 148 ? -16.531 42.156 15.414 1 61.66 148 PRO B N 1
ATOM 2382 C CA . PRO B 1 148 ? -17.656 41.969 14.484 1 61.66 148 PRO B CA 1
ATOM 2383 C C . PRO B 1 148 ? -17.688 40.562 13.906 1 61.66 148 PRO B C 1
ATOM 2385 O O . PRO B 1 148 ? -16.656 39.906 13.781 1 61.66 148 PRO B O 1
ATOM 2388 N N . GLY B 1 149 ? -18.75 39.875 14.07 1 55.44 149 GLY B N 1
ATOM 2389 C CA . GLY B 1 149 ? -18.984 38.562 13.523 1 55.44 149 GLY B CA 1
ATOM 2390 C C . GLY B 1 149 ? -18.484 38.406 12.094 1 55.44 149 GLY B C 1
ATOM 2391 O O . GLY B 1 149 ? -18.688 39.281 11.266 1 55.44 149 GLY B O 1
ATOM 2392 N N . GLU B 1 150 ? -17.391 37.875 11.906 1 51.09 150 GLU B N 1
ATOM 2393 C CA . GLU B 1 150 ? -16.953 37.688 10.531 1 51.09 150 GLU B CA 1
ATOM 2394 C C . GLU B 1 150 ? -18.062 37.094 9.672 1 51.09 150 GLU B C 1
ATOM 2396 O O . GLU B 1 150 ? -18.75 36.156 10.094 1 51.09 150 GLU B O 1
ATOM 2401 N N . GLY B 1 151 ? -18.75 37.844 8.859 1 41.88 151 GLY B N 1
ATOM 2402 C CA . GLY B 1 151 ? -19.703 37.375 7.859 1 41.88 151 GLY B CA 1
ATOM 2403 C C . GLY B 1 151 ? -19.281 36.094 7.211 1 41.88 151 GLY B C 1
ATOM 2404 O O . GLY B 1 151 ? -18.078 35.844 6.996 1 41.88 151 GLY B O 1
ATOM 2405 N N . SER B 1 152 ? -19.984 34.969 7.555 1 43.41 152 SER B N 1
ATOM 2406 C CA . SER B 1 152 ? -19.953 33.719 6.793 1 43.41 152 SER B CA 1
ATOM 2407 C C . SER B 1 152 ? -19.797 34 5.297 1 43.41 152 SER B C 1
ATOM 2409 O O . SER B 1 152 ? -20.688 34.562 4.668 1 43.41 152 SER B O 1
ATOM 2411 N N . TYR B 1 153 ? -18.688 34.469 4.719 1 32.88 153 TYR B N 1
ATOM 2412 C CA . TYR B 1 153 ? -18.703 34.25 3.275 1 32.88 153 TYR B CA 1
ATOM 2413 C C . TYR B 1 153 ? -18.672 32.75 2.943 1 32.88 153 TYR B C 1
ATOM 2415 O O . TYR B 1 153 ? -18.109 31.953 3.695 1 32.88 153 TYR B O 1
#

Sequence (306 aa):
MHSCSALTVSTFDPNHFQSIISPSPFAPHSPTLSPLYHMGTKSLKNKNSDLRKSIENLEKNSVTSLRTLVNLGSEVYMQADVPDTRRIFVDVGLGFHVEFTWSEALNYIIAREEKLARQIEEYTRLIASIKAQIKMVCEGIRELLQLPGEGSYMHSCSALTVSTFDPNHFQSIISPSPFAPHSPTLSPLYHMGTKSLKNKNSDLRKSIENLEKNSVTSLRTLVNLGSEVYMQADVPDTRRIFVDVGLGFHVEFTWSEALNYIIAREEKLARQIEEYTRLIASIKAQIKMVCEGIRELLQLPGEGSY

Secondary structure (DSSP, 8-state):
-------------TTHHHHH-------S--TTHHHHHHHHHHHHHHHHHHHHHHHHHHHHTT---EEEEEEEETTEEEEEEES-TT-EEEEEETTEEEEE-HHHHHHHHHHHHHHHHHHHHHHHHHHHHHHHHHHHHHHHHHHHHT-------/-------------TTHHHHH-------S--TTHHHHHHHHHHHHHHHHHHHHHHHHHHHHHT---EEEEEEEETTEEEEEEES-TT-EEEEEETTEEEEE-HHHHHHHHHHHHHHHHHHHHHHHHHHHHHHHHHHHHHHHHHHHTT-------

pLDDT: mean 78.58, std 24.96, range [24.03, 97.69]

InterPro domains:
  IPR004127 Prefoldin alpha-like [PF02996] (43-144)
  IPR004127 Prefoldin alpha-like [TIGR00293] (43-143)
  IPR009053 Prefoldin [G3DSA:1.10.287.370] (38-148)

Solvent-accessible surface area (backbone atoms only — not comparable to full-atom values): 17608 Å² total; per-residue (Å²): 136,80,80,78,76,78,78,74,78,72,78,78,60,70,68,64,56,52,65,73,53,45,77,60,83,69,59,82,63,70,48,62,58,56,56,51,50,52,51,51,50,51,52,51,52,51,53,52,50,52,40,47,52,53,48,47,51,31,58,76,66,66,48,43,58,46,81,47,73,39,78,67,52,95,57,28,29,32,58,27,36,23,78,47,57,55,47,31,32,33,61,77,54,100,87,40,67,47,81,27,43,54,68,52,44,48,51,50,51,52,52,49,51,51,50,51,51,52,51,50,51,52,48,51,51,50,50,52,50,50,52,50,50,51,50,51,51,52,53,50,51,31,61,73,66,69,43,78,73,74,74,85,122,137,79,79,78,75,75,78,72,76,72,76,78,60,69,68,64,56,52,64,72,55,45,76,60,81,69,59,82,62,69,49,64,59,57,56,51,50,52,51,50,52,51,52,52,52,50,52,53,50,54,38,48,51,53,48,48,50,31,58,76,65,65,49,43,57,48,79,48,73,39,78,65,52,95,58,27,28,32,57,27,35,22,78,47,56,54,46,31,31,35,60,77,55,98,87,42,66,48,81,27,43,56,69,53,44,48,52,50,52,51,52,48,51,51,52,51,52,53,50,50,50,53,49,52,51,51,50,52,50,48,53,50,50,50,51,50,51,53,52,49,51,32,61,72,65,68,43,77,73,75,74,85,122

Radius of gyration: 31.48 Å; Cα contacts (8 Å, |Δi|>4): 254; chains: 2; bounding box: 46×94×75 Å

Organism: Camellia sinensis (NCBI:txid4442)